Protein AF-A0A520IZS9-F1 (afdb_monomer_lite)

pLDDT: mean 87.66, std 14.43, range [43.22, 98.88]

Sequence (217 aa):
RTVSGSGFTDNTGLGFDVSTQGDEITVNTVTRDRSAILTIKVPQNIKISFNNSSSSNQSEIILKNLKNEIEVSTSYNKIKLENNTGPMNVKTLYGSIDAIFSGEIKGPVSIVSVYGYVDVSLPATAKANVEISTSYGKLYAAESLKIAVEKNTEEKTSASSGTTY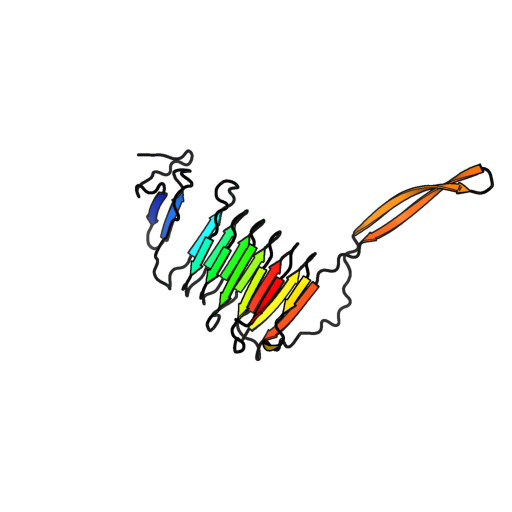LSYGTTNGGQGAFSLGNVTGVRNSDSIKGKINGGGADMILKSNYKNVYLREK

Secondary structure (DSSP, 8-state):
--B-TTS-B-SSSSSEEEEEETTEEEEEE--------------TT--EEEEE--TT----EEEES--S-EEEEESS--EEEES--S-EEEEESS--EEEE--S---S-EEEEESSS-EEEEE-TT--EEEEEEESSS-EEE-GGG--EE----S-----EEEEEEEEEEE-TTS-EEEEEEEEEEE---EEEEEEETT--EEEEEEESSS-EEEEE-

Structure (mmCIF, N/CA/C/O backbone):
data_AF-A0A520IZS9-F1
#
_entry.id   AF-A0A520IZS9-F1
#
loop_
_atom_site.group_PDB
_atom_site.id
_atom_site.type_symbol
_atom_site.label_atom_id
_atom_site.label_alt_id
_atom_site.label_comp_id
_atom_site.label_asym_id
_atom_site.label_entity_id
_atom_site.label_seq_id
_atom_site.pdbx_PDB_ins_code
_atom_site.Cartn_x
_atom_site.Cartn_y
_atom_site.Cartn_z
_atom_site.occupancy
_atom_site.B_iso_or_equiv
_atom_site.auth_seq_id
_atom_site.auth_comp_id
_atom_site.auth_asym_id
_atom_site.auth_atom_id
_atom_site.pdbx_PDB_model_num
ATOM 1 N N . ARG A 1 1 ? 18.386 4.857 -31.326 1.00 65.56 1 ARG A N 1
ATOM 2 C CA . ARG A 1 1 ? 18.601 4.257 -29.988 1.00 65.56 1 ARG A CA 1
ATOM 3 C C . ARG A 1 1 ? 18.817 5.404 -29.016 1.00 65.56 1 ARG A C 1
ATOM 5 O O . ARG A 1 1 ? 19.746 6.171 -29.234 1.00 65.56 1 ARG A O 1
ATOM 12 N N . THR A 1 2 ? 17.935 5.574 -28.036 1.00 65.19 2 THR A N 1
ATOM 13 C CA . THR A 1 2 ? 18.021 6.684 -27.074 1.00 65.19 2 THR A CA 1
ATOM 14 C C . THR A 1 2 ? 18.784 6.228 -25.838 1.00 65.19 2 THR A C 1
ATOM 16 O O . THR A 1 2 ? 18.572 5.109 -25.380 1.00 65.19 2 THR A O 1
ATOM 19 N N . VAL A 1 3 ? 19.671 7.074 -25.319 1.00 70.94 3 VAL A N 1
ATOM 20 C CA . VAL A 1 3 ? 20.491 6.812 -24.126 1.00 70.94 3 VAL A CA 1
ATOM 21 C C . VAL A 1 3 ? 20.185 7.897 -23.096 1.00 70.94 3 VAL A C 1
ATOM 23 O O . VAL A 1 3 ? 20.025 9.063 -23.464 1.00 70.94 3 VAL A O 1
ATOM 26 N N . SER A 1 4 ? 20.066 7.531 -21.820 1.00 78.75 4 SER A N 1
ATOM 27 C CA . SER A 1 4 ? 19.846 8.490 -20.732 1.00 78.75 4 SER A CA 1
ATOM 28 C C . SER A 1 4 ? 21.172 9.034 -20.185 1.00 78.75 4 SER A C 1
ATOM 30 O O . SER A 1 4 ? 22.225 8.415 -20.324 1.00 78.75 4 SER A O 1
ATOM 32 N N . GLY A 1 5 ? 21.127 10.164 -19.467 1.00 75.94 5 GLY A N 1
ATOM 33 C CA . GLY A 1 5 ? 22.300 10.699 -18.753 1.00 75.94 5 GLY A CA 1
ATOM 34 C C . GLY A 1 5 ? 22.847 9.778 -17.649 1.00 75.94 5 GLY A C 1
ATOM 35 O O . GLY A 1 5 ? 23.930 10.028 -17.137 1.00 75.94 5 GLY A O 1
ATOM 36 N N . SER A 1 6 ? 22.115 8.714 -17.297 1.00 80.25 6 SER A N 1
ATOM 37 C CA . SER A 1 6 ? 22.541 7.666 -16.362 1.00 80.25 6 SER A CA 1
ATOM 38 C C . SER A 1 6 ? 23.150 6.439 -17.055 1.00 80.25 6 SER A C 1
ATOM 40 O O . SER A 1 6 ? 23.451 5.460 -16.384 1.00 80.25 6 SER A O 1
ATOM 42 N N . GLY A 1 7 ? 23.312 6.462 -18.384 1.00 88.31 7 GLY A N 1
ATOM 43 C CA . GLY A 1 7 ? 23.927 5.376 -19.157 1.00 88.31 7 GLY A CA 1
ATOM 44 C C . GLY A 1 7 ? 22.990 4.221 -19.526 1.00 88.31 7 GLY A C 1
ATOM 45 O O . GLY A 1 7 ? 23.415 3.303 -20.226 1.00 88.31 7 GLY A O 1
ATOM 46 N N . PHE A 1 8 ? 21.716 4.264 -19.123 1.00 91.81 8 PHE A N 1
ATOM 47 C CA . PHE A 1 8 ? 20.732 3.265 -19.543 1.00 91.81 8 PHE A CA 1
ATOM 48 C C . PHE A 1 8 ? 20.380 3.443 -21.008 1.00 91.81 8 PHE A C 1
ATOM 50 O O . PHE A 1 8 ? 20.343 4.568 -21.523 1.00 91.81 8 PHE A O 1
ATOM 57 N N . THR A 1 9 ? 20.087 2.330 -21.677 1.00 91.62 9 THR A N 1
ATOM 58 C CA . THR A 1 9 ? 19.698 2.381 -23.077 1.00 91.62 9 THR A CA 1
ATOM 59 C C . THR A 1 9 ? 18.365 1.713 -23.324 1.00 91.62 9 THR A C 1
ATOM 61 O O . THR A 1 9 ? 18.124 0.602 -22.878 1.00 91.62 9 THR A O 1
ATOM 64 N N . ASP A 1 10 ? 17.525 2.365 -24.122 1.00 91.56 10 ASP A N 1
ATOM 65 C CA . ASP A 1 10 ? 16.243 1.794 -24.496 1.00 91.56 10 ASP A CA 1
ATOM 66 C C . ASP A 1 10 ? 16.456 0.537 -25.352 1.00 91.56 10 ASP A C 1
ATOM 68 O O . ASP A 1 10 ? 16.916 0.619 -26.498 1.00 91.56 10 ASP A O 1
ATOM 72 N N . ASN A 1 11 ? 16.154 -0.619 -24.761 1.00 91.88 11 ASN A N 1
ATOM 73 C CA . ASN A 1 11 ? 16.194 -1.936 -25.393 1.00 91.88 11 ASN A CA 1
ATOM 74 C C . ASN A 1 11 ? 14.793 -2.546 -25.564 1.00 91.88 11 ASN A C 1
ATOM 76 O O . ASN A 1 11 ? 14.669 -3.685 -26.008 1.00 91.88 11 ASN A O 1
ATOM 80 N N . THR A 1 12 ? 13.749 -1.775 -25.253 1.00 88.88 12 THR A N 1
ATOM 81 C CA . THR A 1 12 ? 12.343 -2.176 -25.393 1.00 88.88 12 THR A CA 1
ATOM 82 C C . THR A 1 12 ? 11.645 -1.464 -26.549 1.00 88.88 12 THR A C 1
ATOM 84 O O . THR A 1 12 ? 10.613 -1.932 -27.023 1.00 88.88 12 THR A O 1
ATOM 87 N N . GLY A 1 13 ? 12.181 -0.323 -26.992 1.00 87.56 13 GLY A N 1
ATOM 88 C CA . GLY A 1 13 ? 11.501 0.595 -27.908 1.00 87.56 13 GLY A CA 1
ATOM 89 C C . GLY A 1 13 ? 10.358 1.370 -27.245 1.00 87.56 13 GLY A C 1
ATOM 90 O O . GLY A 1 13 ? 9.635 2.090 -27.929 1.00 87.56 13 GLY A O 1
ATOM 91 N N . LEU A 1 14 ? 10.185 1.219 -25.927 1.00 85.56 14 LEU A N 1
ATOM 92 C CA . LEU A 1 14 ? 9.147 1.862 -25.117 1.00 85.56 14 LEU A CA 1
ATOM 93 C C . LEU A 1 14 ? 9.727 2.949 -24.203 1.00 85.56 14 LEU A C 1
ATOM 95 O O . LEU A 1 14 ? 9.024 3.481 -23.347 1.00 85.56 14 LEU A O 1
ATOM 99 N N . GLY A 1 15 ? 11.015 3.268 -24.349 1.00 87.06 15 GLY A N 1
ATOM 100 C CA . GLY A 1 15 ? 11.712 4.211 -23.488 1.00 87.06 15 GLY A CA 1
ATOM 101 C C . GLY A 1 15 ? 12.240 3.609 -22.190 1.00 87.06 15 GLY A C 1
ATOM 102 O O . GLY A 1 15 ? 12.542 4.373 -21.270 1.00 87.06 15 GLY A O 1
ATOM 103 N N . PHE A 1 16 ? 12.380 2.282 -22.119 1.00 89.19 16 PHE A N 1
ATOM 104 C CA . PHE A 1 16 ? 12.874 1.563 -20.945 1.00 89.19 16 PHE A CA 1
ATOM 105 C C . PHE A 1 16 ? 14.079 0.688 -21.276 1.00 89.19 16 PHE A C 1
ATOM 107 O O . PHE A 1 16 ? 14.158 0.080 -22.343 1.00 89.19 16 PHE A O 1
ATOM 114 N N . ASP A 1 17 ? 14.987 0.619 -20.314 1.00 93.00 17 ASP A N 1
ATOM 115 C CA . ASP A 1 17 ? 16.062 -0.357 -20.236 1.00 93.00 17 ASP A CA 1
ATOM 116 C C . ASP A 1 17 ? 15.587 -1.484 -19.321 1.00 93.00 17 ASP A C 1
ATOM 118 O O . ASP A 1 17 ? 15.199 -1.238 -18.177 1.00 93.00 17 ASP A O 1
ATOM 122 N N . VAL A 1 18 ? 15.556 -2.702 -19.850 1.00 94.50 18 VAL A N 1
ATOM 123 C CA . VAL A 1 18 ? 15.212 -3.910 -19.101 1.00 94.50 18 VAL A CA 1
ATOM 124 C C . VAL A 1 18 ? 16.430 -4.816 -19.069 1.00 94.50 18 VAL A C 1
ATOM 126 O O . VAL A 1 18 ? 16.930 -5.227 -20.116 1.00 94.50 18 VAL A O 1
ATOM 129 N N . SER A 1 19 ? 16.901 -5.150 -17.874 1.00 95.25 19 SER A N 1
ATOM 130 C CA . SER A 1 19 ? 18.027 -6.060 -17.671 1.00 95.25 19 SER A CA 1
ATOM 131 C C . SER A 1 19 ? 17.637 -7.199 -16.739 1.00 95.25 19 SER A C 1
ATOM 133 O O . SER A 1 19 ? 16.784 -7.049 -15.865 1.00 95.25 19 SER A O 1
ATOM 135 N N . THR A 1 20 ? 18.248 -8.360 -16.954 1.00 95.62 20 THR A N 1
ATOM 136 C CA . THR A 1 20 ? 18.045 -9.550 -16.127 1.00 95.62 20 THR A CA 1
ATOM 137 C C . THR A 1 20 ? 19.391 -10.014 -15.600 1.00 95.62 20 THR A C 1
ATOM 139 O O . THR A 1 20 ? 20.321 -10.222 -16.381 1.00 95.62 20 THR A O 1
ATOM 142 N N . GLN A 1 21 ? 19.489 -10.182 -14.284 1.00 94.50 21 GLN A N 1
ATOM 143 C CA . GLN A 1 21 ? 20.668 -10.710 -13.608 1.00 94.50 21 GLN A CA 1
ATOM 144 C C . GLN A 1 21 ? 20.232 -11.830 -12.662 1.00 94.50 21 GLN A C 1
ATOM 146 O O . GLN A 1 21 ? 19.706 -11.583 -11.580 1.00 94.50 21 GLN A O 1
ATOM 151 N N . GLY A 1 22 ? 20.433 -13.080 -13.086 1.00 93.69 22 GLY A N 1
ATOM 152 C CA . GLY A 1 22 ? 19.880 -14.232 -12.370 1.00 93.69 22 GLY A CA 1
ATOM 153 C C . GLY A 1 22 ? 18.352 -14.158 -12.325 1.00 93.69 22 GLY A C 1
ATOM 154 O O . GLY A 1 22 ? 17.715 -14.075 -13.373 1.00 93.69 22 GLY A O 1
ATOM 155 N N . ASP A 1 23 ? 17.793 -14.145 -11.115 1.00 91.38 23 ASP A N 1
ATOM 156 C CA . ASP A 1 23 ? 16.345 -14.078 -10.870 1.00 91.38 23 ASP A CA 1
ATOM 157 C C . ASP A 1 23 ? 15.808 -12.638 -10.746 1.00 91.38 23 ASP A C 1
ATOM 159 O O . ASP A 1 23 ? 14.604 -12.433 -10.577 1.00 91.38 23 ASP A O 1
ATOM 163 N N . GLU A 1 24 ? 16.681 -11.629 -10.815 1.00 95.06 24 GLU A N 1
ATOM 164 C CA . GLU A 1 24 ? 16.304 -10.221 -10.708 1.00 95.06 24 GLU A CA 1
ATOM 165 C C . GLU A 1 24 ? 16.072 -9.604 -12.092 1.00 95.06 24 GLU A C 1
ATOM 167 O O . GLU A 1 24 ? 16.891 -9.743 -13.006 1.00 95.06 24 GLU A O 1
ATOM 172 N N . ILE A 1 25 ? 14.946 -8.901 -12.238 1.00 96.12 25 ILE A N 1
ATOM 173 C CA . ILE A 1 25 ? 14.598 -8.127 -13.432 1.00 96.12 25 ILE A CA 1
ATOM 174 C C . ILE A 1 25 ? 14.539 -6.657 -13.036 1.00 96.12 25 ILE A C 1
ATOM 176 O O . ILE A 1 25 ? 13.676 -6.255 -12.254 1.00 96.12 25 ILE A O 1
ATOM 180 N N . THR A 1 26 ? 15.409 -5.852 -13.634 1.00 95.75 26 THR A N 1
ATOM 181 C CA . THR A 1 26 ? 15.487 -4.413 -13.382 1.00 95.75 26 THR A CA 1
ATOM 182 C C . THR A 1 26 ? 14.931 -3.652 -14.574 1.00 95.75 26 THR A C 1
ATOM 184 O O . THR A 1 26 ? 15.292 -3.921 -15.719 1.00 95.75 26 THR A O 1
ATOM 187 N N . VAL A 1 27 ? 14.053 -2.684 -14.302 1.00 93.50 27 VAL A N 1
ATOM 188 C CA . VAL A 1 27 ? 13.426 -1.831 -15.317 1.00 93.50 27 VAL A CA 1
ATOM 189 C C . VAL A 1 27 ? 13.742 -0.372 -15.010 1.00 93.50 27 VAL A C 1
ATOM 191 O O . VAL A 1 27 ? 13.293 0.164 -13.998 1.00 93.50 27 VAL A O 1
ATOM 194 N N . ASN A 1 28 ? 14.485 0.286 -15.898 1.00 91.19 28 ASN A N 1
ATOM 195 C CA . ASN A 1 28 ? 14.883 1.683 -15.755 1.00 91.19 28 ASN A CA 1
ATOM 196 C C . ASN A 1 28 ? 14.256 2.555 -16.842 1.00 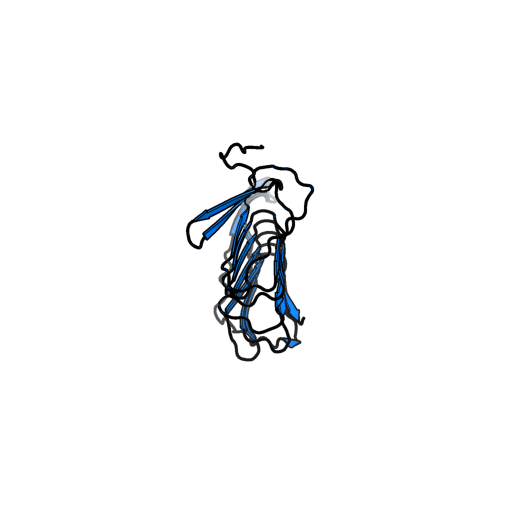91.19 28 ASN A C 1
ATOM 198 O O . ASN A 1 28 ? 14.222 2.195 -18.017 1.00 91.19 28 ASN A O 1
ATOM 202 N N . THR A 1 29 ? 13.807 3.752 -16.470 1.00 86.94 29 THR A N 1
ATOM 203 C CA . THR A 1 29 ? 13.354 4.758 -17.441 1.00 86.94 29 THR A CA 1
ATOM 204 C C . THR A 1 29 ? 14.550 5.342 -18.191 1.00 86.94 29 THR A C 1
ATOM 206 O O . THR A 1 29 ? 15.467 5.876 -17.564 1.00 86.94 29 THR A O 1
ATOM 209 N N . VAL A 1 30 ? 14.516 5.309 -19.521 1.00 87.31 30 VAL A N 1
ATOM 210 C CA . VAL A 1 30 ? 15.557 5.877 -20.394 1.00 87.31 30 VAL A CA 1
ATOM 211 C C . VAL A 1 30 ? 15.104 7.205 -20.981 1.00 87.31 30 VAL A C 1
ATOM 213 O O . VAL A 1 30 ? 15.849 8.186 -20.963 1.00 87.31 30 VAL A O 1
ATOM 216 N N . THR A 1 31 ? 13.875 7.249 -21.496 1.00 76.06 31 THR A N 1
ATOM 217 C CA . THR A 1 31 ? 13.299 8.464 -22.077 1.00 76.06 31 THR A CA 1
ATOM 218 C C . THR A 1 31 ? 12.265 9.068 -21.140 1.00 76.06 31 THR A C 1
ATOM 220 O O . THR A 1 31 ? 11.697 8.399 -20.279 1.00 76.06 31 THR A O 1
ATOM 223 N N . ARG A 1 32 ? 12.043 10.374 -21.289 1.00 67.56 32 ARG A N 1
ATOM 224 C CA . ARG A 1 32 ? 11.033 11.110 -20.525 1.00 67.56 32 ARG A CA 1
ATOM 225 C C . ARG A 1 32 ? 9.716 11.212 -21.284 1.00 67.56 32 ARG A C 1
ATOM 227 O O . ARG A 1 32 ? 8.945 12.100 -20.944 1.00 67.56 32 ARG A O 1
ATOM 234 N N . ASP A 1 33 ? 9.491 10.421 -22.333 1.00 66.12 33 ASP A N 1
ATOM 235 C CA . ASP A 1 33 ? 8.265 10.562 -23.115 1.00 66.12 33 ASP A CA 1
ATOM 236 C C . ASP A 1 33 ? 7.063 10.150 -22.253 1.00 66.12 33 ASP A C 1
ATOM 238 O O . ASP A 1 33 ? 6.959 9.019 -21.780 1.00 66.12 33 ASP A O 1
ATOM 242 N N . ARG A 1 34 ? 6.215 11.132 -21.931 1.00 61.81 34 ARG A N 1
ATOM 243 C CA . ARG A 1 34 ? 5.259 11.082 -20.806 1.00 61.81 34 ARG A CA 1
ATOM 244 C C . ARG A 1 34 ? 3.878 10.576 -21.206 1.00 61.81 34 ARG A C 1
ATOM 246 O O . ARG A 1 34 ? 2.933 10.717 -20.434 1.00 61.81 34 ARG A O 1
ATOM 253 N N . SER A 1 35 ? 3.733 10.082 -22.428 1.00 61.84 35 SER A N 1
ATOM 254 C CA . SER A 1 35 ? 2.430 9.939 -23.079 1.00 61.84 35 SER A CA 1
ATOM 255 C C . SER A 1 35 ? 1.849 8.521 -23.037 1.00 61.84 35 SER A C 1
ATOM 257 O O . SER A 1 35 ? 0.684 8.343 -23.387 1.00 61.84 35 SER A O 1
ATOM 259 N N . ALA A 1 36 ? 2.598 7.519 -22.561 1.00 71.50 36 ALA A N 1
ATOM 260 C CA . ALA A 1 36 ? 2.153 6.126 -22.556 1.00 71.50 36 ALA A CA 1
ATOM 261 C C . ALA A 1 36 ? 1.897 5.575 -21.143 1.00 71.50 36 ALA A C 1
ATOM 263 O O . ALA A 1 36 ? 2.696 5.752 -20.223 1.00 71.50 36 ALA A O 1
ATOM 264 N N . ILE A 1 37 ? 0.790 4.841 -20.990 1.00 80.38 37 ILE A N 1
ATOM 265 C CA . ILE A 1 37 ? 0.545 3.984 -19.825 1.00 80.38 37 ILE A CA 1
ATOM 266 C C . ILE A 1 37 ? 1.392 2.720 -19.995 1.00 80.38 37 ILE A C 1
ATOM 268 O O . ILE A 1 37 ? 1.157 1.935 -20.914 1.00 80.38 37 ILE A O 1
ATOM 272 N N . LEU A 1 38 ? 2.350 2.492 -19.096 1.00 86.12 38 LEU A N 1
ATOM 273 C CA . LEU A 1 38 ? 3.115 1.248 -19.067 1.00 86.12 38 LEU A CA 1
ATOM 274 C C . LEU A 1 38 ? 2.360 0.180 -18.270 1.00 86.12 38 LEU A C 1
ATOM 276 O O . LEU A 1 38 ? 1.993 0.392 -17.118 1.00 86.12 38 LEU A O 1
ATOM 280 N N . THR A 1 39 ? 2.181 -0.999 -18.866 1.00 91.00 39 THR A N 1
ATOM 281 C CA . THR A 1 39 ? 1.679 -2.189 -18.167 1.00 91.00 39 THR A CA 1
ATOM 282 C C . THR A 1 39 ? 2.740 -3.280 -18.189 1.00 91.00 39 THR A C 1
ATOM 284 O O . THR A 1 39 ? 3.067 -3.797 -19.255 1.00 91.00 39 THR A O 1
ATOM 287 N N . ILE A 1 40 ? 3.232 -3.671 -17.013 1.00 92.06 40 ILE A N 1
ATOM 288 C CA . ILE A 1 40 ? 4.164 -4.793 -16.847 1.00 92.06 40 ILE A CA 1
ATOM 289 C C . ILE A 1 40 ? 3.381 -5.981 -16.285 1.00 92.06 40 ILE A C 1
ATOM 291 O O . ILE A 1 40 ? 2.771 -5.885 -15.220 1.00 92.06 40 ILE A O 1
ATOM 295 N N . LYS A 1 41 ? 3.369 -7.104 -17.010 1.00 95.25 41 LYS A N 1
ATOM 296 C CA . LYS A 1 41 ? 2.760 -8.356 -16.542 1.00 95.25 41 LYS A CA 1
ATOM 297 C C . LYS A 1 41 ? 3.837 -9.246 -15.943 1.00 95.25 41 LYS A C 1
ATOM 299 O O . LYS A 1 41 ? 4.860 -9.483 -16.575 1.00 95.25 41 LYS A O 1
ATOM 304 N N . VAL A 1 42 ? 3.568 -9.764 -14.752 1.00 95.38 42 VAL A N 1
ATOM 305 C CA . VAL A 1 42 ? 4.489 -10.612 -13.994 1.00 95.38 42 VAL A CA 1
ATOM 306 C C . VAL A 1 42 ? 3.749 -11.812 -13.397 1.00 95.38 42 VAL A C 1
ATOM 308 O O . VAL A 1 42 ? 2.524 -11.752 -13.234 1.00 95.38 42 VAL A O 1
ATOM 311 N N . PRO A 1 43 ? 4.450 -12.902 -13.043 1.00 96.38 43 PRO A N 1
ATOM 312 C CA . PRO A 1 43 ? 3.873 -13.963 -12.226 1.00 96.38 43 PRO A CA 1
ATOM 313 C C . PRO A 1 43 ? 3.361 -13.418 -10.886 1.00 96.38 43 PRO A C 1
ATOM 315 O O . PRO A 1 43 ? 4.021 -12.603 -10.250 1.00 96.38 43 PRO A O 1
ATOM 318 N N . GLN A 1 44 ? 2.216 -13.913 -10.405 1.00 96.00 44 GLN A N 1
ATOM 319 C CA . GLN A 1 44 ? 1.602 -13.419 -9.159 1.00 96.00 44 GLN A CA 1
ATOM 320 C C . GLN A 1 44 ? 2.503 -13.564 -7.924 1.00 96.00 44 GLN A C 1
ATOM 322 O O . GLN A 1 44 ? 2.322 -12.840 -6.949 1.00 96.00 44 GLN A O 1
ATOM 327 N N . ASN A 1 45 ? 3.433 -14.523 -7.944 1.00 96.56 45 ASN A N 1
ATOM 328 C CA . ASN A 1 45 ? 4.306 -14.837 -6.817 1.00 96.56 45 ASN A CA 1
ATOM 329 C C . ASN A 1 45 ? 5.687 -14.158 -6.899 1.00 96.56 45 ASN A C 1
ATOM 331 O O . ASN A 1 45 ? 6.602 -14.568 -6.189 1.00 96.56 45 ASN A O 1
ATOM 335 N N . ILE A 1 46 ? 5.865 -13.157 -7.766 1.00 96.69 46 ILE A N 1
ATOM 336 C CA . ILE A 1 46 ? 7.108 -12.380 -7.833 1.00 96.69 46 ILE A CA 1
ATOM 337 C C . ILE A 1 46 ? 7.147 -11.327 -6.719 1.00 96.69 46 ILE A C 1
ATOM 339 O O . ILE A 1 46 ? 6.108 -10.773 -6.356 1.00 96.69 46 ILE A O 1
ATOM 343 N N . LYS A 1 47 ? 8.342 -11.029 -6.203 1.00 98.06 47 LYS A N 1
ATOM 344 C CA . LYS A 1 47 ? 8.556 -9.856 -5.350 1.00 98.06 47 LYS A CA 1
ATOM 345 C C . LYS A 1 47 ? 8.618 -8.598 -6.210 1.00 98.06 47 LYS A C 1
ATOM 347 O O . LYS A 1 47 ? 9.199 -8.631 -7.292 1.00 98.06 47 LYS A O 1
ATOM 352 N N . ILE A 1 48 ? 8.045 -7.499 -5.733 1.00 98.19 48 ILE A N 1
ATOM 353 C CA . ILE A 1 48 ? 8.055 -6.214 -6.437 1.00 98.19 48 ILE A CA 1
ATOM 354 C C . ILE A 1 48 ? 8.711 -5.154 -5.564 1.00 98.19 48 ILE A C 1
ATOM 356 O O . ILE A 1 48 ? 8.303 -4.961 -4.424 1.00 98.19 48 ILE A O 1
ATOM 360 N N . SER A 1 49 ? 9.670 -4.424 -6.134 1.00 98.19 49 SER A N 1
ATOM 361 C CA . SER A 1 49 ? 10.192 -3.179 -5.571 1.00 98.19 49 SER A CA 1
ATOM 362 C C . SER A 1 49 ? 9.978 -2.045 -6.571 1.00 98.19 49 SER A C 1
ATOM 364 O O . SER A 1 49 ? 10.302 -2.182 -7.751 1.00 98.19 49 SER A O 1
ATOM 366 N N . PHE A 1 50 ? 9.402 -0.931 -6.120 1.00 97.12 50 PHE A N 1
ATOM 367 C CA . PHE A 1 50 ? 9.202 0.262 -6.939 1.00 97.12 50 PHE A CA 1
ATOM 368 C C . PHE A 1 50 ? 9.648 1.517 -6.189 1.00 97.12 50 PHE A C 1
ATOM 370 O O . PHE A 1 50 ? 9.134 1.838 -5.114 1.00 97.12 50 PHE A O 1
ATOM 377 N N . ASN A 1 51 ? 10.558 2.282 -6.793 1.00 96.00 51 ASN A N 1
ATOM 378 C CA . ASN A 1 51 ? 11.045 3.539 -6.237 1.00 96.00 51 ASN A CA 1
ATOM 379 C C . ASN A 1 51 ? 10.839 4.701 -7.214 1.00 96.00 51 ASN A C 1
ATOM 381 O O . ASN A 1 51 ? 11.188 4.608 -8.391 1.00 96.00 51 ASN A O 1
ATOM 385 N N . ASN A 1 52 ? 10.311 5.821 -6.717 1.00 93.44 52 ASN A N 1
ATOM 386 C CA . ASN A 1 52 ? 10.294 7.061 -7.481 1.00 93.44 52 ASN A CA 1
ATOM 387 C C . ASN A 1 52 ? 10.406 8.308 -6.599 1.00 93.44 52 ASN A C 1
ATOM 389 O O . ASN A 1 52 ? 9.461 8.690 -5.918 1.00 93.44 52 ASN A O 1
ATOM 393 N N . SER A 1 53 ? 11.528 9.014 -6.680 1.00 91.19 53 SER A N 1
ATOM 394 C CA . SER A 1 53 ? 11.701 10.320 -6.029 1.00 91.19 53 SER A CA 1
ATOM 395 C C . SER A 1 53 ? 11.457 11.514 -6.961 1.00 91.19 53 SER A C 1
ATOM 397 O O . SER A 1 53 ? 11.501 12.662 -6.518 1.00 91.19 53 SER A O 1
ATOM 399 N N . SER A 1 54 ? 11.203 11.267 -8.250 1.00 85.81 54 SER A N 1
ATOM 400 C CA . SER A 1 54 ? 11.157 12.313 -9.270 1.00 85.81 54 SER A CA 1
ATOM 401 C C . SER A 1 54 ? 9.835 13.074 -9.268 1.00 85.81 54 SER A C 1
ATOM 403 O O . SER A 1 54 ? 8.759 12.498 -9.409 1.00 85.81 54 SER A O 1
ATOM 405 N N . SER A 1 55 ? 9.916 14.402 -9.271 1.00 83.44 55 SER A N 1
ATOM 406 C CA . SER A 1 55 ? 8.763 15.265 -9.530 1.00 83.44 55 SER A CA 1
ATOM 407 C C . SER A 1 55 ? 8.303 15.244 -10.993 1.00 83.44 55 SER A C 1
ATOM 409 O O . SER A 1 55 ? 7.274 15.826 -11.310 1.00 83.44 55 SER A O 1
ATOM 411 N N . SER A 1 56 ? 9.009 14.587 -11.917 1.00 81.62 56 SER A N 1
ATOM 412 C CA . SER A 1 56 ? 8.552 14.478 -13.310 1.00 81.62 56 SER A CA 1
ATOM 413 C C . SER A 1 56 ? 7.649 13.278 -13.584 1.00 81.62 56 SER A C 1
ATOM 415 O O . SER A 1 56 ? 6.983 13.268 -14.615 1.00 81.62 56 SER A O 1
ATOM 417 N N . ASN A 1 57 ? 7.643 12.275 -12.702 1.00 81.38 57 ASN A N 1
ATOM 418 C CA . ASN A 1 57 ? 7.006 10.977 -12.939 1.00 81.38 57 ASN A CA 1
ATOM 419 C C . ASN A 1 57 ? 5.906 10.731 -11.897 1.00 81.38 57 ASN A C 1
ATOM 421 O O . ASN A 1 57 ? 5.945 9.743 -11.176 1.00 81.38 57 ASN A O 1
ATOM 425 N N . GLN A 1 58 ? 4.946 11.653 -11.797 1.00 87.06 58 GLN A N 1
ATOM 426 C CA . GLN A 1 58 ? 3.947 11.692 -10.715 1.00 87.06 58 GLN A CA 1
ATOM 427 C C . GLN A 1 58 ? 2.686 10.847 -10.979 1.00 87.06 58 GLN A C 1
ATOM 429 O O . GLN A 1 58 ? 1.733 10.902 -10.202 1.00 87.06 58 GLN A O 1
ATOM 434 N N . SER A 1 59 ? 2.645 10.113 -12.093 1.00 88.38 59 SER A N 1
ATOM 435 C CA . SER A 1 59 ? 1.475 9.333 -12.505 1.00 88.38 59 SER A CA 1
ATOM 436 C C . SER A 1 59 ? 1.083 8.273 -11.471 1.00 88.38 59 SER A C 1
ATOM 438 O O . SER A 1 59 ? 1.891 7.857 -10.641 1.00 88.38 59 SER A O 1
ATOM 440 N N . GLU A 1 60 ? -0.170 7.831 -11.523 1.00 94.81 60 GLU A N 1
ATOM 441 C CA . GLU A 1 60 ? -0.675 6.782 -10.639 1.00 94.81 60 GLU A CA 1
ATOM 442 C C . GLU A 1 60 ? 0.027 5.437 -10.886 1.00 94.81 60 GLU A C 1
ATOM 444 O O . GLU A 1 60 ? 0.295 5.058 -12.027 1.00 94.81 60 GLU A O 1
ATOM 449 N N . ILE A 1 61 ? 0.309 4.717 -9.800 1.00 96.44 61 ILE A N 1
ATOM 450 C CA . ILE A 1 61 ? 0.859 3.360 -9.812 1.00 96.44 61 ILE A CA 1
ATOM 451 C C . ILE A 1 61 ? -0.253 2.402 -9.412 1.00 96.44 61 ILE A C 1
ATOM 453 O O . ILE A 1 61 ? -0.842 2.559 -8.344 1.00 96.44 61 ILE A O 1
ATOM 457 N N . ILE A 1 62 ? -0.504 1.382 -10.232 1.00 98.19 62 ILE A N 1
ATOM 458 C CA . ILE A 1 62 ? -1.502 0.349 -9.946 1.00 98.19 62 ILE A CA 1
ATOM 459 C C . ILE A 1 62 ? -0.793 -0.997 -9.805 1.00 98.19 62 ILE A C 1
ATOM 461 O O . ILE A 1 62 ? -0.207 -1.504 -10.761 1.00 98.19 62 ILE A O 1
ATOM 465 N N . LEU A 1 63 ? -0.875 -1.589 -8.617 1.00 98.31 63 LEU A N 1
ATOM 466 C CA . LEU A 1 63 ? -0.346 -2.917 -8.305 1.00 98.31 63 LEU A CA 1
ATOM 467 C C . LEU A 1 63 ? -1.525 -3.832 -8.012 1.00 98.31 63 LEU A C 1
ATOM 469 O O . LEU A 1 63 ? -2.291 -3.560 -7.085 1.00 98.31 63 LEU A O 1
ATOM 473 N N . LYS A 1 64 ? -1.685 -4.904 -8.795 1.00 97.62 64 LYS A N 1
ATOM 474 C CA . LYS A 1 64 ? -2.865 -5.762 -8.684 1.00 97.62 64 LYS A CA 1
ATOM 475 C C . LYS A 1 64 ? -2.589 -7.252 -8.792 1.00 97.62 64 LYS A C 1
ATOM 477 O O . LYS A 1 64 ? -1.806 -7.683 -9.636 1.00 97.62 64 LYS A O 1
ATOM 482 N N . ASN A 1 65 ? -3.342 -8.032 -8.016 1.00 97.19 65 ASN A N 1
ATOM 483 C CA . ASN A 1 65 ? -3.327 -9.499 -8.000 1.00 97.19 65 ASN A CA 1
ATOM 484 C C . ASN A 1 65 ? -1.956 -10.119 -7.669 1.00 97.19 65 ASN A C 1
ATOM 486 O O . ASN A 1 65 ? -1.618 -11.191 -8.182 1.00 97.19 65 ASN A O 1
ATOM 490 N N . LEU A 1 66 ? -1.171 -9.452 -6.824 1.00 97.31 66 LEU A N 1
ATOM 491 C CA . LEU A 1 66 ? 0.136 -9.916 -6.367 1.00 97.31 66 LEU A CA 1
ATOM 492 C C . LEU A 1 66 ? 0.013 -10.643 -5.022 1.00 97.31 66 LEU A C 1
ATOM 494 O O . LEU A 1 66 ? -0.696 -10.209 -4.113 1.00 97.31 66 LEU A O 1
ATOM 498 N N . LYS A 1 67 ? 0.704 -11.775 -4.902 1.00 96.62 67 LYS A N 1
ATOM 499 C CA . LYS A 1 67 ? 0.611 -12.684 -3.748 1.00 96.62 67 LYS A CA 1
ATOM 500 C C . LYS A 1 67 ? 1.862 -12.703 -2.879 1.00 96.62 67 LYS A C 1
ATOM 502 O O . LYS A 1 67 ? 1.804 -13.243 -1.778 1.00 96.62 67 LYS A O 1
ATOM 507 N N . ASN A 1 68 ? 2.960 -12.140 -3.371 1.00 97.12 68 ASN A N 1
ATOM 508 C CA . ASN A 1 68 ? 4.234 -12.067 -2.668 1.00 97.12 68 ASN A CA 1
ATOM 509 C C . ASN A 1 68 ? 4.533 -10.618 -2.241 1.00 97.12 68 ASN A C 1
ATOM 511 O O . ASN A 1 68 ? 3.675 -9.743 -2.352 1.00 97.12 68 ASN A O 1
ATOM 515 N N . GLU A 1 69 ? 5.729 -10.399 -1.709 1.00 98.38 69 GLU A N 1
ATOM 516 C CA . GLU A 1 69 ? 6.200 -9.148 -1.125 1.00 98.38 69 GLU A CA 1
ATOM 517 C C . GLU A 1 69 ? 6.163 -7.964 -2.104 1.00 98.38 69 GLU A C 1
ATOM 519 O O . GLU A 1 69 ? 6.635 -8.062 -3.241 1.00 98.38 69 GLU A O 1
ATOM 524 N N . ILE A 1 70 ? 5.623 -6.834 -1.639 1.00 98.69 70 ILE A N 1
ATOM 525 C CA . ILE A 1 70 ? 5.591 -5.566 -2.374 1.00 98.69 70 ILE A CA 1
ATOM 526 C C . ILE A 1 70 ? 6.232 -4.475 -1.520 1.00 98.69 70 ILE A C 1
ATOM 528 O O . ILE A 1 70 ? 5.757 -4.164 -0.426 1.00 98.69 70 ILE A O 1
ATOM 532 N N . GLU A 1 71 ? 7.245 -3.821 -2.072 1.00 98.81 71 GLU A N 1
ATOM 533 C CA . GLU A 1 71 ? 7.845 -2.617 -1.520 1.00 98.81 71 GLU A CA 1
ATOM 534 C C . GLU A 1 71 ? 7.675 -1.447 -2.494 1.00 98.81 71 GLU A C 1
ATOM 536 O O . GLU A 1 71 ? 8.058 -1.515 -3.662 1.00 98.81 71 GLU A O 1
ATOM 541 N N . VAL A 1 72 ? 7.086 -0.349 -2.022 1.00 98.69 72 VAL A N 1
ATOM 542 C CA . VAL A 1 72 ? 6.882 0.864 -2.820 1.00 98.69 72 VAL A CA 1
ATOM 543 C C . VAL A 1 72 ? 7.304 2.079 -2.015 1.00 98.69 72 VAL A C 1
ATOM 545 O O . VAL A 1 72 ? 6.831 2.296 -0.902 1.00 98.69 72 VAL A O 1
ATOM 548 N N . SER A 1 73 ? 8.152 2.918 -2.601 1.00 98.44 73 SER A N 1
ATOM 549 C CA . SER A 1 73 ? 8.602 4.169 -1.995 1.00 98.44 73 SER A CA 1
ATOM 550 C C . SER A 1 73 ? 8.588 5.291 -3.020 1.00 98.44 73 SER A C 1
ATOM 552 O O . SER A 1 73 ? 9.417 5.309 -3.930 1.00 98.44 73 SER A O 1
ATOM 554 N N . THR A 1 74 ? 7.676 6.253 -2.867 1.00 97.88 74 THR A N 1
ATOM 555 C CA . THR A 1 74 ? 7.531 7.346 -3.839 1.00 97.88 74 THR A CA 1
ATOM 556 C C . THR A 1 74 ? 7.433 8.737 -3.219 1.00 97.88 74 THR A C 1
ATOM 558 O O . THR A 1 74 ? 7.127 8.891 -2.038 1.00 97.88 74 THR A O 1
ATOM 561 N N . SER A 1 75 ? 7.691 9.774 -4.016 1.00 96.50 75 SER A N 1
ATOM 562 C CA . SER A 1 75 ? 7.513 11.162 -3.585 1.00 96.50 75 SER A CA 1
ATOM 563 C C . SER A 1 75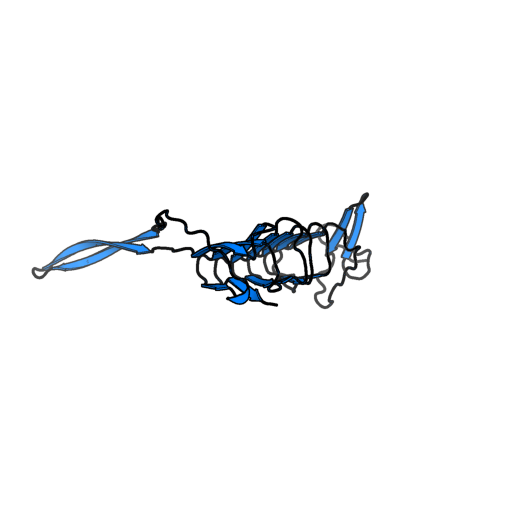 ? 6.161 11.736 -3.998 1.00 96.50 75 SER A C 1
ATOM 565 O O . SER A 1 75 ? 5.555 12.449 -3.213 1.00 96.50 75 SER A O 1
ATOM 567 N N . TYR A 1 76 ? 5.661 11.455 -5.201 1.00 95.19 76 TYR A N 1
ATOM 568 C CA . TYR A 1 76 ? 4.506 12.187 -5.751 1.00 95.19 76 TYR A CA 1
ATOM 569 C C . TYR A 1 76 ? 3.381 11.291 -6.267 1.00 95.19 76 TYR A C 1
ATOM 571 O O . TYR A 1 76 ? 2.282 11.775 -6.530 1.00 95.19 76 TYR A O 1
ATOM 579 N N . ASN A 1 77 ? 3.635 9.994 -6.415 1.00 97.06 77 ASN A N 1
ATOM 580 C CA . ASN A 1 77 ? 2.701 9.082 -7.055 1.00 97.06 77 ASN A CA 1
ATOM 581 C C . ASN A 1 77 ? 1.511 8.781 -6.148 1.00 97.06 77 ASN A C 1
ATOM 583 O O . ASN A 1 77 ? 1.692 8.414 -4.984 1.00 97.06 77 ASN A O 1
ATOM 587 N N . LYS A 1 78 ? 0.305 8.854 -6.720 1.00 98.06 78 LYS A N 1
ATOM 588 C CA . LYS A 1 78 ? -0.851 8.132 -6.177 1.00 98.06 78 LYS A CA 1
ATOM 589 C C . LYS A 1 78 ? -0.628 6.634 -6.357 1.00 98.06 78 LYS A C 1
ATOM 591 O O . LYS A 1 78 ? -0.052 6.220 -7.365 1.00 98.06 78 LYS A O 1
ATOM 596 N N . ILE A 1 79 ? -1.062 5.836 -5.391 1.00 98.75 79 ILE A N 1
ATOM 597 C CA . ILE A 1 79 ? -0.851 4.388 -5.400 1.00 98.75 79 ILE A CA 1
ATOM 598 C C . ILE A 1 79 ? -2.194 3.696 -5.212 1.00 98.75 79 ILE A C 1
ATOM 600 O O . ILE A 1 79 ? -2.901 3.972 -4.248 1.00 98.75 79 ILE A O 1
ATOM 604 N N . LYS A 1 80 ? -2.505 2.760 -6.105 1.00 98.75 80 LYS A N 1
ATOM 605 C CA . LYS A 1 80 ? -3.669 1.889 -6.014 1.00 98.75 80 LYS A CA 1
ATOM 606 C C . LYS A 1 80 ? -3.230 0.438 -5.854 1.00 98.75 80 LYS A C 1
ATOM 608 O O . LYS A 1 80 ? -2.530 -0.109 -6.709 1.00 98.75 80 LYS A O 1
ATOM 613 N N . LEU A 1 81 ? -3.647 -0.187 -4.761 1.00 98.69 81 LEU A N 1
ATOM 614 C CA . LEU A 1 81 ? -3.403 -1.594 -4.457 1.00 98.69 81 LEU A CA 1
ATOM 615 C C . LEU A 1 81 ? -4.714 -2.366 -4.629 1.00 98.69 81 LEU A C 1
ATOM 617 O O . LEU A 1 81 ? -5.673 -2.137 -3.895 1.00 98.69 81 LEU A O 1
ATOM 621 N N . GLU A 1 82 ? -4.777 -3.288 -5.586 1.00 98.00 82 GLU A N 1
ATOM 622 C CA . GLU A 1 82 ? -6.005 -4.030 -5.891 1.00 98.00 82 GLU A CA 1
ATOM 623 C C . GLU A 1 82 ? -5.796 -5.535 -5.723 1.00 98.00 82 GLU A C 1
ATOM 625 O O . GLU A 1 82 ? -5.091 -6.174 -6.503 1.00 98.00 82 GLU A O 1
ATOM 630 N N . ASN A 1 83 ? -6.466 -6.136 -4.738 1.00 95.56 83 ASN A N 1
ATOM 631 C CA . ASN A 1 83 ? -6.458 -7.588 -4.543 1.00 95.56 83 ASN A CA 1
ATOM 632 C C . ASN A 1 83 ? -5.042 -8.181 -4.372 1.00 95.56 83 ASN A C 1
ATOM 634 O O . ASN A 1 83 ? -4.739 -9.265 -4.873 1.00 95.56 83 ASN A O 1
ATOM 638 N N . ASN A 1 84 ? -4.167 -7.451 -3.680 1.00 97.12 84 ASN A N 1
ATOM 639 C CA . ASN A 1 84 ? -2.863 -7.957 -3.268 1.00 97.12 84 ASN A CA 1
ATOM 640 C C . ASN A 1 84 ? -2.997 -8.640 -1.904 1.00 97.12 84 ASN A C 1
ATOM 642 O O . ASN A 1 84 ? -3.712 -8.140 -1.036 1.00 97.12 84 ASN A O 1
ATOM 646 N N . THR A 1 85 ? -2.328 -9.778 -1.719 1.00 95.94 85 THR A N 1
ATOM 647 C CA . THR A 1 85 ? -2.468 -10.588 -0.496 1.00 95.94 85 THR A CA 1
ATOM 648 C C . THR A 1 85 ? -1.168 -10.788 0.267 1.00 95.94 85 THR A C 1
ATOM 650 O O . THR A 1 85 ? -1.236 -11.273 1.385 1.00 95.94 85 THR A O 1
ATOM 653 N N . GLY A 1 86 ? -0.004 -10.505 -0.324 1.00 96.31 86 GLY A N 1
ATOM 654 C CA . GLY A 1 86 ? 1.294 -10.713 0.328 1.00 96.31 86 GLY A CA 1
ATOM 655 C C . GLY A 1 86 ? 1.677 -9.602 1.317 1.00 96.31 86 GLY A C 1
ATOM 656 O O . GLY A 1 86 ? 0.927 -8.632 1.465 1.00 96.31 86 GLY A O 1
ATOM 657 N N . PRO A 1 87 ? 2.856 -9.712 1.959 1.00 98.25 87 PRO A N 1
ATOM 658 C CA . PRO A 1 87 ? 3.414 -8.651 2.792 1.00 98.25 87 PRO A CA 1
ATOM 659 C C . PRO A 1 87 ? 3.635 -7.367 1.989 1.00 98.25 87 PRO A C 1
ATOM 661 O O . PRO A 1 87 ? 4.053 -7.421 0.830 1.00 98.25 87 PRO A O 1
ATOM 664 N N . MET A 1 88 ? 3.373 -6.210 2.598 1.00 98.50 88 MET A N 1
ATOM 665 C CA . MET A 1 88 ? 3.448 -4.924 1.900 1.00 98.50 88 MET A CA 1
ATOM 666 C C . MET A 1 88 ? 4.085 -3.829 2.744 1.00 98.50 88 MET A C 1
ATOM 668 O O . MET A 1 88 ? 3.702 -3.615 3.891 1.00 98.50 88 MET A O 1
ATOM 672 N N . ASN A 1 89 ? 4.989 -3.070 2.132 1.00 98.69 89 ASN A N 1
ATOM 673 C CA . ASN A 1 89 ? 5.522 -1.826 2.670 1.00 98.69 89 ASN A CA 1
ATOM 674 C C . ASN A 1 89 ? 5.394 -0.726 1.611 1.00 98.69 89 ASN A C 1
ATOM 676 O O . ASN A 1 89 ? 6.184 -0.653 0.672 1.00 98.69 89 ASN A O 1
ATOM 680 N N . VAL A 1 90 ? 4.365 0.108 1.734 1.00 98.88 90 VAL A N 1
ATOM 681 C CA . VAL A 1 90 ? 3.974 1.085 0.715 1.00 98.88 90 VAL A CA 1
ATOM 682 C C . VAL A 1 90 ? 3.974 2.475 1.326 1.00 98.88 90 VAL A C 1
ATOM 684 O O . VAL A 1 90 ? 3.198 2.766 2.236 1.00 98.88 90 VAL A O 1
ATOM 687 N N . LYS A 1 91 ? 4.824 3.359 0.797 1.00 98.69 91 LYS A N 1
ATOM 688 C CA . LYS A 1 91 ? 4.916 4.745 1.250 1.00 98.69 91 LYS A CA 1
ATOM 689 C C . LYS A 1 91 ? 4.957 5.764 0.119 1.00 98.69 91 LYS A C 1
ATOM 691 O O . LYS A 1 91 ? 5.587 5.551 -0.921 1.00 98.69 91 LYS A O 1
ATOM 696 N N . THR A 1 92 ? 4.325 6.908 0.361 1.00 98.50 92 THR A N 1
ATOM 697 C CA . THR A 1 92 ? 4.405 8.082 -0.515 1.00 98.50 92 THR A CA 1
ATOM 698 C C . THR A 1 92 ? 4.474 9.385 0.282 1.00 98.50 92 THR A C 1
ATOM 700 O O . THR A 1 92 ? 3.900 9.498 1.366 1.00 98.50 92 THR A O 1
ATOM 703 N N . LEU A 1 93 ? 5.189 10.385 -0.235 1.00 98.44 93 LEU A N 1
ATOM 704 C CA . LEU A 1 93 ? 5.294 11.695 0.413 1.00 98.44 93 LEU A CA 1
ATOM 705 C C . LEU A 1 93 ? 4.061 12.565 0.114 1.00 98.44 93 LEU A C 1
ATOM 707 O O . LEU A 1 93 ? 3.358 12.971 1.033 1.00 98.44 93 LEU A O 1
ATOM 711 N N . TYR A 1 94 ? 3.758 12.825 -1.156 1.00 97.69 94 TYR A N 1
ATOM 712 C CA . TYR A 1 94 ? 2.680 13.721 -1.595 1.00 97.69 94 TYR A CA 1
ATOM 713 C C . TYR A 1 94 ? 1.498 13.000 -2.257 1.00 97.69 94 TYR A C 1
ATOM 715 O O . TYR A 1 94 ? 0.469 13.623 -2.519 1.00 97.69 94 TYR A O 1
ATOM 723 N N . GLY A 1 95 ? 1.618 11.699 -2.520 1.00 98.06 95 GLY A N 1
ATOM 724 C CA . GLY A 1 95 ? 0.548 10.896 -3.101 1.00 98.06 95 GLY A CA 1
ATOM 725 C C . GLY A 1 95 ? -0.500 10.441 -2.090 1.00 98.06 95 GLY A C 1
ATOM 726 O O . GLY A 1 95 ? -0.255 10.397 -0.888 1.00 98.06 95 GLY A O 1
ATOM 727 N N . SER A 1 96 ? -1.680 10.068 -2.576 1.00 98.69 96 SER A N 1
ATOM 728 C CA . SER A 1 96 ? -2.671 9.329 -1.775 1.00 98.69 96 SER A CA 1
ATOM 729 C C . SER A 1 96 ? -2.568 7.837 -2.074 1.00 98.69 96 SER A C 1
ATOM 731 O O . SER A 1 96 ? -2.055 7.466 -3.134 1.00 98.69 96 SER A O 1
ATOM 733 N N . ILE A 1 97 ? -3.011 6.999 -1.140 1.00 98.88 97 ILE A N 1
ATOM 734 C CA . ILE A 1 97 ? -2.984 5.546 -1.307 1.00 98.88 97 ILE A CA 1
ATOM 735 C C . ILE A 1 97 ? -4.388 4.982 -1.118 1.00 98.88 97 ILE A C 1
ATOM 737 O O . ILE A 1 97 ? -4.979 5.169 -0.057 1.00 98.88 97 ILE A O 1
ATOM 741 N N . ASP A 1 98 ? -4.864 4.256 -2.124 1.00 98.88 98 ASP A N 1
ATOM 742 C CA . ASP A 1 98 ? -6.104 3.485 -2.104 1.00 98.88 98 ASP A CA 1
ATOM 743 C C . ASP A 1 98 ? -5.768 1.989 -2.124 1.00 98.88 98 ASP A C 1
ATOM 745 O O . ASP A 1 98 ? -5.052 1.518 -3.011 1.00 98.88 98 ASP A O 1
ATOM 749 N N . ALA A 1 99 ? -6.287 1.214 -1.174 1.00 98.50 99 ALA A N 1
ATOM 750 C CA . ALA A 1 99 ? -6.083 -0.230 -1.119 1.00 98.50 99 ALA A CA 1
ATOM 751 C C . ALA A 1 99 ? -7.404 -0.983 -0.960 1.00 98.50 99 ALA A C 1
ATOM 753 O O . ALA A 1 99 ? -8.176 -0.727 -0.041 1.00 98.50 99 ALA A O 1
ATOM 754 N N . ILE A 1 100 ? -7.651 -1.955 -1.836 1.00 98.31 100 ILE A N 1
ATOM 755 C CA . ILE A 1 100 ? -8.851 -2.794 -1.804 1.00 98.31 100 ILE A CA 1
ATOM 756 C C . ILE A 1 100 ? -8.425 -4.249 -1.643 1.00 98.31 100 ILE A C 1
ATOM 758 O O . ILE A 1 100 ? -7.879 -4.864 -2.566 1.00 98.31 100 ILE A O 1
ATOM 762 N N . PHE A 1 101 ? -8.732 -4.823 -0.484 1.00 96.50 101 PHE A N 1
ATOM 763 C CA . PHE A 1 101 ? -8.500 -6.233 -0.195 1.00 96.50 101 PHE A CA 1
ATOM 764 C C . PHE A 1 101 ? -9.775 -7.029 -0.460 1.00 96.50 101 PHE A C 1
ATOM 766 O O . PHE A 1 101 ? -10.865 -6.631 -0.059 1.00 96.50 101 PHE A O 1
ATOM 773 N N . SER A 1 102 ? -9.656 -8.158 -1.162 1.00 91.00 102 SER A N 1
ATOM 774 C CA . SER A 1 102 ? -10.810 -9.016 -1.491 1.00 91.00 102 SER A CA 1
ATOM 775 C C . SER A 1 102 ? -10.790 -10.366 -0.777 1.00 91.00 102 SER A C 1
ATOM 777 O O . SER A 1 102 ? -11.709 -11.157 -0.957 1.00 91.00 102 SER A O 1
ATOM 779 N N . GLY A 1 103 ? -9.752 -10.647 0.007 1.00 83.12 103 GLY A N 1
ATOM 780 C CA . GLY A 1 103 ? -9.558 -11.932 0.661 1.00 83.12 103 GLY A CA 1
ATOM 781 C C . GLY A 1 103 ? -8.613 -11.820 1.848 1.00 83.12 103 GLY A C 1
ATOM 782 O O . GLY A 1 103 ? -8.432 -10.742 2.412 1.00 83.12 103 GLY A O 1
ATOM 783 N N . GLU A 1 104 ? -8.026 -12.950 2.223 1.00 86.44 104 GLU A N 1
ATOM 784 C CA . GLU A 1 104 ? -7.079 -13.035 3.331 1.00 86.44 104 GLU A CA 1
ATOM 785 C C . GLU A 1 104 ? -5.810 -12.206 3.070 1.00 86.44 104 GLU A C 1
ATOM 787 O O . GLU A 1 104 ? -5.229 -12.254 1.982 1.00 86.44 104 GLU A O 1
ATOM 792 N N . ILE A 1 105 ? -5.373 -11.478 4.098 1.00 91.38 105 ILE A N 1
ATOM 793 C CA . ILE A 1 105 ? -4.120 -10.721 4.118 1.00 91.38 105 ILE A CA 1
ATOM 794 C C . ILE A 1 105 ? -3.044 -11.620 4.725 1.00 91.38 105 ILE A C 1
ATOM 796 O O . ILE A 1 105 ? -3.173 -12.062 5.866 1.00 91.38 105 ILE A O 1
ATOM 800 N N . LYS A 1 106 ? -1.994 -11.913 3.957 1.00 93.38 106 LYS A N 1
ATOM 801 C CA . LYS A 1 106 ? -0.910 -12.822 4.336 1.00 93.38 106 LYS A CA 1
ATOM 802 C C . LYS A 1 106 ? 0.351 -12.024 4.638 1.00 93.38 106 LYS A C 1
ATOM 804 O O . LYS A 1 106 ? 1.075 -11.615 3.735 1.00 93.38 106 LYS A O 1
ATOM 809 N N . GLY A 1 107 ? 0.629 -11.873 5.928 1.00 93.12 107 GLY A N 1
ATOM 810 C CA . GLY A 1 107 ? 1.796 -11.155 6.432 1.00 93.12 107 GLY A CA 1
ATOM 811 C C . GLY A 1 107 ? 1.537 -9.666 6.679 1.00 93.12 107 GLY A C 1
ATOM 812 O O . GLY A 1 107 ? 0.438 -9.177 6.423 1.00 93.12 107 GLY A O 1
ATOM 813 N N . PRO A 1 108 ? 2.533 -8.957 7.233 1.00 97.75 108 PRO A N 1
ATOM 814 C CA . PRO A 1 108 ? 2.364 -7.583 7.681 1.00 97.75 108 PRO A CA 1
ATOM 815 C C . PRO A 1 108 ? 2.165 -6.618 6.508 1.00 97.75 108 PRO A C 1
ATOM 817 O O . PRO A 1 108 ? 2.800 -6.742 5.458 1.00 97.75 108 PRO A O 1
ATOM 820 N N . VAL A 1 109 ? 1.308 -5.622 6.717 1.00 98.50 109 VAL A N 1
ATOM 821 C CA . VAL A 1 109 ? 1.004 -4.559 5.758 1.00 98.50 109 VAL A CA 1
ATOM 822 C C . VAL A 1 109 ? 1.248 -3.203 6.411 1.00 98.50 109 VAL A C 1
ATOM 824 O O . VAL A 1 109 ? 0.682 -2.894 7.452 1.00 98.50 109 VAL A O 1
ATOM 827 N N . SER A 1 110 ? 2.054 -2.362 5.773 1.00 98.81 110 SER A N 1
ATOM 828 C CA . SER A 1 110 ? 2.278 -0.968 6.152 1.00 98.81 110 SER A CA 1
ATOM 829 C C . SER A 1 110 ? 1.957 -0.068 4.965 1.00 98.81 110 SER A C 1
ATOM 831 O O . SER A 1 110 ? 2.545 -0.214 3.893 1.00 98.81 110 SER A O 1
ATOM 833 N N . ILE A 1 111 ? 1.003 0.844 5.148 1.00 98.81 111 ILE A N 1
ATOM 834 C CA . ILE A 1 111 ? 0.544 1.792 4.132 1.00 98.81 111 ILE A CA 1
ATOM 835 C C . ILE A 1 111 ? 0.597 3.195 4.727 1.00 98.81 111 ILE A C 1
ATOM 837 O O . ILE A 1 111 ? -0.165 3.537 5.636 1.00 98.81 111 ILE A O 1
ATOM 841 N N . VAL A 1 112 ? 1.508 4.015 4.205 1.00 98.81 112 VAL A N 1
ATOM 842 C CA . VAL A 1 112 ? 1.833 5.318 4.786 1.00 98.81 112 VAL A CA 1
ATOM 843 C C . VAL A 1 112 ? 1.840 6.413 3.727 1.00 98.81 112 VAL A C 1
ATOM 845 O O . VAL A 1 112 ? 2.603 6.366 2.766 1.00 98.81 112 VAL A O 1
ATOM 848 N N . SER A 1 113 ? 1.056 7.463 3.944 1.00 98.69 113 SER A N 1
ATOM 849 C CA . SER A 1 113 ? 1.206 8.724 3.221 1.00 98.69 113 SER A CA 1
ATOM 850 C C . SER A 1 113 ? 1.575 9.855 4.175 1.00 98.69 113 SER A C 1
ATOM 852 O O . SER A 1 113 ? 1.124 9.904 5.318 1.00 98.69 113 SER A O 1
ATOM 854 N N . VAL A 1 114 ? 2.410 10.792 3.735 1.00 98.44 114 VAL A N 1
ATOM 855 C CA . VAL A 1 114 ? 2.691 11.987 4.542 1.00 98.44 114 VAL A CA 1
ATOM 856 C C . VAL A 1 114 ? 1.616 13.047 4.298 1.00 98.44 114 VAL A C 1
ATOM 858 O O . VAL A 1 114 ? 0.926 13.442 5.237 1.00 98.44 114 VAL A O 1
ATOM 861 N N . TYR A 1 115 ? 1.440 13.495 3.053 1.00 98.12 115 TYR A N 1
ATOM 862 C CA . TYR A 1 115 ? 0.555 14.615 2.702 1.00 98.12 115 TYR A CA 1
ATOM 863 C C . TYR A 1 115 ? -0.720 14.221 1.946 1.00 98.12 115 TYR A C 1
ATOM 865 O O . TYR A 1 115 ? -1.582 15.077 1.731 1.00 98.12 115 TYR A O 1
ATOM 873 N N . GLY A 1 116 ? -0.867 12.954 1.559 1.00 98.62 116 GLY A N 1
ATOM 874 C CA . GLY A 1 116 ? -2.098 12.402 0.996 1.00 98.62 116 GLY A CA 1
ATOM 875 C C . GLY A 1 116 ? -2.868 11.560 2.006 1.00 98.62 116 GLY A C 1
ATOM 876 O O . GLY A 1 116 ? -2.382 11.261 3.097 1.00 98.62 116 GLY A O 1
ATOM 877 N N . TYR A 1 117 ? -4.103 11.206 1.659 1.00 98.81 117 TYR A N 1
ATOM 878 C CA . TYR A 1 117 ? -4.903 10.309 2.491 1.00 98.81 117 TYR A CA 1
ATOM 879 C C . TYR A 1 117 ? -4.457 8.856 2.314 1.00 98.81 117 TYR A C 1
ATOM 881 O O . TYR A 1 117 ? -3.793 8.504 1.334 1.00 98.81 117 TYR A O 1
ATOM 889 N N . VAL A 1 118 ? -4.859 8.023 3.268 1.00 98.88 118 VAL A N 1
ATOM 890 C CA . VAL A 1 118 ? -4.816 6.565 3.141 1.00 98.88 118 VAL A CA 1
ATOM 891 C C . VAL A 1 118 ? -6.243 6.052 3.235 1.00 98.88 118 VAL A C 1
ATOM 893 O O . VAL A 1 118 ? -6.939 6.346 4.203 1.00 98.88 118 VAL A O 1
ATOM 896 N N . ASP A 1 119 ? -6.683 5.313 2.228 1.00 98.88 119 ASP A N 1
ATOM 897 C CA . ASP A 1 119 ? -8.007 4.710 2.169 1.00 98.88 119 ASP A CA 1
ATOM 898 C C . ASP A 1 119 ? -7.868 3.205 1.943 1.00 98.88 119 ASP A C 1
ATOM 900 O O . ASP A 1 119 ? -7.304 2.757 0.945 1.00 98.88 119 ASP A O 1
ATOM 904 N N . VAL A 1 120 ? -8.350 2.415 2.899 1.00 98.56 120 VAL A N 1
ATOM 905 C CA . VAL A 1 120 ? -8.302 0.957 2.847 1.00 98.56 120 VAL A CA 1
ATOM 906 C C . VAL A 1 120 ? -9.701 0.386 2.970 1.00 98.56 120 VAL A C 1
ATOM 908 O O . VAL A 1 120 ? -10.427 0.695 3.909 1.00 98.56 120 VAL A O 1
ATOM 911 N N . SER A 1 121 ? -10.064 -0.493 2.041 1.00 98.12 121 SER A N 1
ATOM 912 C CA . SER A 1 121 ? -11.325 -1.233 2.049 1.00 98.12 121 SER A CA 1
ATOM 913 C C . SER A 1 121 ? -11.074 -2.719 2.307 1.00 98.12 121 SER A C 1
ATOM 915 O O . SER A 1 121 ? -10.275 -3.352 1.607 1.00 98.12 121 SER A O 1
ATOM 917 N N . LEU A 1 122 ? -11.766 -3.271 3.306 1.00 97.06 122 LEU A N 1
ATOM 918 C CA . LEU A 1 122 ? -11.698 -4.673 3.727 1.00 97.06 122 LEU A CA 1
ATOM 919 C C . LEU A 1 122 ? -13.083 -5.335 3.632 1.00 97.06 122 LEU A C 1
ATOM 921 O O . LEU A 1 122 ? -14.088 -4.661 3.851 1.00 97.06 122 LEU A O 1
ATOM 925 N N . PRO A 1 123 ? -13.180 -6.652 3.375 1.00 95.88 123 PRO A N 1
ATOM 926 C CA . PRO A 1 123 ? -14.443 -7.361 3.559 1.00 95.88 123 PRO A CA 1
ATOM 927 C C . PRO A 1 123 ? -14.840 -7.366 5.044 1.00 95.88 123 PRO A C 1
ATOM 929 O O . PRO A 1 123 ? -13.970 -7.462 5.911 1.00 95.88 123 PRO A O 1
ATOM 932 N N . ALA A 1 124 ? -16.140 -7.364 5.357 1.00 94.19 124 ALA A N 1
ATOM 933 C CA . ALA A 1 124 ? -16.635 -7.419 6.743 1.00 94.19 124 ALA A CA 1
ATOM 934 C C . ALA A 1 124 ? -16.119 -8.623 7.550 1.00 94.19 124 ALA A C 1
ATOM 936 O O . ALA A 1 124 ? -16.069 -8.585 8.777 1.00 94.19 124 ALA A O 1
ATOM 937 N N . THR A 1 125 ? -15.718 -9.696 6.865 1.00 94.00 125 THR A N 1
ATOM 938 C CA . THR A 1 125 ? -15.160 -10.921 7.453 1.00 94.00 125 THR A CA 1
ATOM 939 C C . THR A 1 125 ? -13.641 -10.881 7.635 1.00 94.00 125 THR A C 1
ATOM 941 O O . THR A 1 125 ? -13.061 -11.883 8.056 1.00 94.00 125 THR A O 1
ATOM 944 N N . ALA A 1 126 ? -12.972 -9.776 7.283 1.00 94.75 126 ALA A N 1
ATOM 945 C CA . ALA A 1 126 ? -11.523 -9.648 7.396 1.00 94.75 126 ALA A CA 1
ATOM 946 C C . ALA A 1 126 ? -11.056 -9.851 8.838 1.00 94.75 126 ALA A C 1
ATOM 948 O O . ALA A 1 126 ? -11.755 -9.512 9.787 1.00 94.75 126 ALA A O 1
ATOM 949 N N . LYS A 1 127 ? -9.850 -10.387 8.993 1.00 94.75 127 LYS A N 1
ATOM 950 C CA . LYS A 1 127 ? -9.198 -10.630 10.277 1.00 94.75 127 LYS A CA 1
ATOM 951 C C . LYS A 1 127 ? -7.839 -9.949 10.261 1.00 94.75 127 LYS A C 1
ATOM 953 O O . LYS A 1 127 ? -7.004 -10.297 9.430 1.00 94.75 127 LYS A O 1
ATOM 958 N N . ALA A 1 128 ? -7.636 -8.972 11.137 1.00 95.88 128 ALA A N 1
ATOM 959 C CA . ALA A 1 128 ? -6.405 -8.186 11.179 1.00 95.88 128 ALA A CA 1
ATOM 960 C C . ALA A 1 128 ? -6.203 -7.541 12.551 1.00 95.88 128 ALA A C 1
ATOM 962 O O . ALA A 1 128 ? -7.177 -7.195 13.226 1.00 95.88 128 ALA A O 1
ATOM 963 N N . ASN A 1 129 ? -4.947 -7.342 12.937 1.00 97.31 129 ASN A N 1
ATOM 964 C CA . ASN A 1 129 ? -4.603 -6.372 13.972 1.00 97.31 129 ASN A CA 1
ATOM 965 C C . ASN A 1 129 ? -4.344 -5.047 13.254 1.00 97.31 129 ASN A C 1
ATOM 967 O O . ASN A 1 129 ? -3.566 -5.009 12.305 1.00 97.31 129 ASN A O 1
ATOM 971 N N . VAL A 1 130 ? -5.015 -3.975 13.658 1.00 97.06 130 VAL A N 1
ATOM 972 C CA . VAL A 1 130 ? -4.939 -2.680 12.980 1.00 97.06 130 VAL A CA 1
ATOM 973 C C . VAL A 1 130 ? -4.347 -1.620 13.892 1.00 97.06 130 VAL A C 1
ATOM 975 O O . VAL A 1 130 ? -4.745 -1.482 15.046 1.00 97.06 130 VAL A O 1
ATOM 978 N N . GLU A 1 131 ? -3.438 -0.831 13.336 1.00 97.69 131 GLU A N 1
ATOM 979 C CA . GLU A 1 131 ? -2.998 0.451 13.863 1.00 97.69 131 GLU A CA 1
ATOM 980 C C . GLU A 1 131 ? -3.302 1.523 12.820 1.00 97.69 131 GLU A C 1
ATOM 982 O O . GLU A 1 131 ? -2.714 1.551 11.741 1.00 97.69 131 GLU A O 1
ATOM 987 N N . ILE A 1 132 ? -4.243 2.407 13.135 1.00 96.94 132 ILE A N 1
ATOM 988 C CA . ILE A 1 132 ? -4.694 3.477 12.247 1.00 96.94 132 ILE A CA 1
ATOM 989 C C . ILE A 1 132 ? -4.327 4.797 12.905 1.00 96.94 132 ILE A C 1
ATOM 991 O O . ILE A 1 132 ? -4.712 5.018 14.051 1.00 96.94 132 ILE A O 1
ATOM 995 N N . SER A 1 133 ? -3.581 5.670 12.229 1.00 96.94 133 SER A N 1
ATOM 996 C CA . SER A 1 133 ? -3.103 6.906 12.859 1.00 96.94 133 SER A CA 1
ATOM 997 C C . SER A 1 133 ? -2.989 8.110 11.930 1.00 96.94 133 SER A C 1
ATOM 999 O O . SER A 1 133 ? -2.754 7.991 10.727 1.00 96.94 133 SER A O 1
ATOM 1001 N N . THR A 1 134 ? -3.132 9.294 12.524 1.00 96.62 134 THR A N 1
ATOM 1002 C CA . THR A 1 134 ? -2.916 10.587 11.876 1.00 96.62 134 THR A CA 1
ATOM 1003 C C . THR A 1 134 ? -2.422 11.643 12.853 1.00 96.62 134 THR A C 1
ATOM 1005 O O . THR A 1 134 ? -2.700 11.582 14.048 1.00 96.62 134 THR A O 1
ATOM 1008 N N . SER A 1 135 ? -1.660 12.622 12.362 1.00 93.62 135 SER A N 1
ATOM 1009 C CA . SER A 1 135 ? -1.202 13.753 13.179 1.00 93.62 135 SER A CA 1
ATOM 1010 C C . SER A 1 135 ? -2.073 15.000 13.033 1.00 93.62 135 SER A C 1
ATOM 1012 O O . SER A 1 135 ? -2.157 15.774 13.980 1.00 93.62 135 SER A O 1
ATOM 1014 N N . TYR A 1 136 ? -2.695 15.213 11.868 1.00 91.56 136 TYR A N 1
ATOM 1015 C CA . TYR A 1 136 ? -3.464 16.437 11.586 1.00 91.56 136 TYR A CA 1
ATOM 1016 C C . TYR A 1 136 ? -4.797 16.209 10.856 1.00 91.56 136 TYR A C 1
ATOM 1018 O O . TYR A 1 136 ? -5.606 17.130 10.760 1.00 91.56 136 TYR A O 1
ATOM 1026 N N . GLY A 1 137 ? -5.030 15.016 10.310 1.00 94.19 137 GLY A N 1
ATOM 1027 C CA .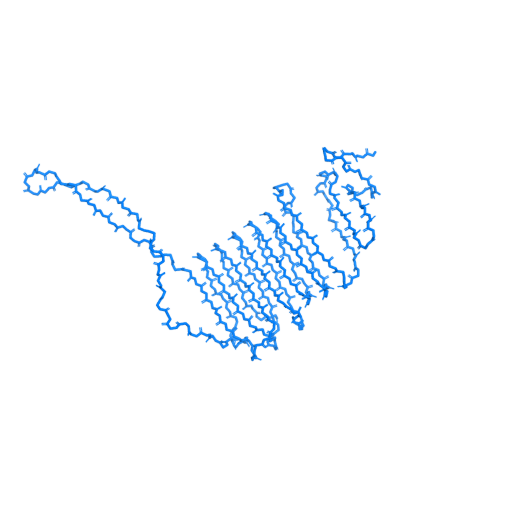 GLY A 1 137 ? -6.323 14.614 9.749 1.00 94.19 137 GLY A CA 1
ATOM 1028 C C . GLY A 1 137 ? -7.248 13.919 10.751 1.00 94.19 137 GLY A C 1
ATOM 1029 O O . GLY A 1 137 ? -7.015 13.946 11.954 1.00 94.19 137 GLY A O 1
ATOM 1030 N N . LYS A 1 138 ? -8.286 13.262 10.228 1.00 95.88 138 LYS A N 1
ATOM 1031 C CA . LYS A 1 138 ? -9.285 12.493 10.988 1.00 95.88 138 LYS A CA 1
ATOM 1032 C C . LYS A 1 138 ? -9.208 10.997 10.677 1.00 95.88 138 LYS A C 1
ATOM 1034 O O . LYS A 1 138 ? -8.793 10.609 9.584 1.00 95.88 138 LYS A O 1
ATOM 1039 N N . LEU A 1 139 ? -9.656 10.173 11.618 1.00 97.06 139 LEU A N 1
ATOM 1040 C CA . LEU A 1 139 ? -9.803 8.727 11.442 1.00 97.06 139 LEU A CA 1
ATOM 1041 C C . LEU A 1 139 ? -11.267 8.372 11.167 1.00 97.06 139 LEU A C 1
ATOM 1043 O O . LEU A 1 139 ? -12.160 8.853 11.862 1.00 97.06 139 LEU A O 1
ATOM 1047 N N . TYR A 1 140 ? -11.499 7.510 10.179 1.00 97.06 140 TYR A N 1
ATOM 1048 C CA . TYR A 1 140 ? -12.811 6.956 9.855 1.00 97.06 140 TYR A CA 1
ATOM 1049 C C . TYR A 1 140 ? -12.712 5.437 9.793 1.00 97.06 140 TYR A C 1
ATOM 1051 O O . TYR A 1 140 ? -11.858 4.906 9.087 1.00 97.06 140 TYR A O 1
ATOM 1059 N N . ALA A 1 141 ? -13.594 4.744 10.506 1.00 95.56 141 ALA A N 1
ATOM 1060 C CA . ALA A 1 141 ? -13.676 3.292 10.491 1.00 95.56 141 ALA A CA 1
ATOM 1061 C C . ALA A 1 141 ? -15.136 2.857 10.339 1.00 95.56 141 ALA A C 1
ATOM 1063 O O . ALA A 1 141 ? -16.009 3.387 11.024 1.00 95.56 141 ALA A O 1
ATOM 1064 N N . ALA A 1 142 ? -15.398 1.907 9.443 1.00 95.38 142 ALA A N 1
ATOM 1065 C CA . ALA A 1 142 ? -16.726 1.334 9.265 1.00 95.38 142 ALA A CA 1
ATOM 1066 C C . ALA A 1 142 ? -17.141 0.513 10.497 1.00 95.38 142 ALA A C 1
ATOM 1068 O O . ALA A 1 142 ? -16.386 -0.339 10.970 1.00 95.38 142 ALA A O 1
ATOM 1069 N N . GLU A 1 143 ? -18.362 0.734 10.989 1.00 93.06 143 GLU A N 1
ATOM 1070 C CA . GLU A 1 143 ? -18.906 0.032 12.164 1.00 93.06 143 GLU A CA 1
ATOM 1071 C C . GLU A 1 143 ? -18.979 -1.490 11.960 1.00 93.06 143 GLU A C 1
ATOM 1073 O O . GLU A 1 143 ? -18.770 -2.269 12.893 1.00 93.06 143 GLU A O 1
ATOM 1078 N N . SER A 1 144 ? -19.207 -1.926 10.720 1.00 93.25 144 SER A N 1
ATOM 1079 C CA . SER A 1 144 ? -19.297 -3.335 10.324 1.00 93.25 144 SER A CA 1
ATOM 1080 C C . SER A 1 144 ? -18.011 -4.132 10.543 1.00 93.25 144 SER A C 1
ATOM 1082 O O . SER A 1 144 ? -18.080 -5.348 10.723 1.00 93.25 144 SER A O 1
ATOM 1084 N N . LEU A 1 145 ? -16.850 -3.471 10.609 1.00 93.69 145 LEU A N 1
ATOM 1085 C CA . LEU A 1 145 ? -15.563 -4.122 10.873 1.00 93.69 145 LEU A CA 1
ATOM 1086 C C . LEU A 1 145 ? -15.344 -4.462 12.357 1.00 93.69 145 LEU A C 1
ATOM 1088 O O . LEU A 1 145 ? -14.393 -5.171 12.674 1.00 93.69 145 LEU A O 1
ATOM 1092 N N . LYS A 1 146 ? -16.212 -3.996 13.271 1.00 91.44 146 LYS A N 1
ATOM 1093 C CA . LYS A 1 146 ? -16.228 -4.395 14.696 1.00 91.44 146 LYS A CA 1
ATOM 1094 C C . LYS A 1 146 ? -14.838 -4.388 15.350 1.00 91.44 146 LYS A C 1
ATOM 1096 O O . LYS A 1 146 ? -14.403 -5.385 15.929 1.00 91.44 146 LYS A O 1
ATOM 1101 N N . ILE A 1 147 ? -14.123 -3.269 15.235 1.00 94.94 147 ILE A N 1
ATOM 1102 C CA . ILE A 1 147 ? -12.771 -3.133 15.787 1.00 94.94 147 ILE A CA 1
ATOM 1103 C C . ILE A 1 147 ? -12.843 -3.209 17.318 1.00 94.94 147 ILE A C 1
ATOM 1105 O O . ILE A 1 147 ? -13.402 -2.326 17.969 1.00 94.94 147 ILE A O 1
ATOM 1109 N N . ALA A 1 148 ? -12.241 -4.242 17.902 1.00 95.88 148 ALA A N 1
ATOM 1110 C CA . ALA A 1 148 ? -11.999 -4.322 19.335 1.00 95.88 148 ALA A CA 1
ATOM 1111 C C . ALA A 1 148 ? -10.823 -3.397 19.683 1.00 95.88 148 ALA A C 1
ATOM 1113 O O . ALA A 1 148 ? -9.663 -3.792 19.562 1.00 95.88 148 ALA A O 1
ATOM 1114 N N . VAL A 1 149 ? -11.133 -2.145 20.031 1.00 93.31 149 VAL A N 1
ATOM 1115 C CA . VAL A 1 149 ? -10.140 -1.099 20.318 1.00 93.31 149 VAL A CA 1
ATOM 1116 C C . VAL A 1 149 ? -9.438 -1.369 21.647 1.00 93.31 149 VAL A C 1
ATOM 1118 O O . VAL A 1 149 ? -10.080 -1.534 22.687 1.00 93.31 149 VAL A O 1
ATOM 1121 N N . GLU A 1 150 ? -8.110 -1.359 21.615 1.00 89.25 150 GLU A N 1
ATOM 1122 C CA . GLU A 1 150 ? -7.260 -1.419 22.797 1.00 89.25 150 GLU A CA 1
ATOM 1123 C C . GLU A 1 150 ? -7.262 -0.043 23.474 1.00 89.25 150 GLU A C 1
ATOM 1125 O O . GLU A 1 150 ? -6.878 0.971 22.886 1.00 89.25 150 GLU A O 1
ATOM 1130 N N . LYS A 1 151 ? -7.745 0.021 24.719 1.00 79.00 151 LYS A N 1
ATOM 1131 C CA . LYS A 1 151 ? -7.717 1.259 25.501 1.00 79.00 151 LYS A CA 1
ATOM 1132 C C . LYS A 1 151 ? -6.323 1.436 26.093 1.00 79.00 151 LYS A C 1
ATOM 1134 O O . LYS A 1 151 ? -5.978 0.743 27.044 1.00 79.00 151 LYS A O 1
ATOM 1139 N N . ASN A 1 152 ? -5.559 2.396 25.580 1.00 61.53 152 ASN A N 1
ATOM 1140 C CA . ASN A 1 152 ? -4.379 2.885 26.288 1.00 61.53 152 ASN A CA 1
ATOM 1141 C C . ASN A 1 152 ? -4.833 3.732 27.484 1.00 61.53 152 ASN A C 1
ATOM 1143 O O . ASN A 1 152 ? -5.434 4.790 27.310 1.00 61.53 152 ASN A O 1
ATOM 1147 N N . THR A 1 153 ? -4.561 3.249 28.696 1.00 52.03 153 THR A N 1
ATOM 1148 C CA . THR A 1 153 ? -4.756 3.972 29.967 1.00 52.03 153 THR A CA 1
ATOM 1149 C C . THR A 1 153 ? -3.620 4.943 30.291 1.00 52.03 153 THR A C 1
ATOM 1151 O O . THR A 1 153 ? -3.643 5.579 31.339 1.00 52.03 153 THR A O 1
ATOM 1154 N N . GLU A 1 154 ? -2.629 5.076 29.412 1.00 52.41 154 GLU A N 1
ATOM 1155 C CA . GLU A 1 154 ? -1.550 6.046 29.570 1.00 52.41 154 GLU A CA 1
ATOM 1156 C C . GLU A 1 154 ? -2.007 7.410 29.044 1.00 52.41 154 GLU A C 1
ATOM 1158 O O . GLU A 1 154 ? -2.386 7.554 27.878 1.00 52.41 154 GLU A O 1
ATOM 1163 N N . GLU A 1 155 ? -2.018 8.407 29.931 1.00 45.25 155 GLU A N 1
ATOM 1164 C CA . GLU A 1 155 ? -2.312 9.800 29.603 1.00 45.25 155 GLU A CA 1
ATOM 1165 C C . GLU A 1 155 ? -1.497 10.223 28.375 1.00 45.25 155 GLU A C 1
ATOM 1167 O O . GLU A 1 155 ? -0.271 10.092 28.366 1.00 45.25 155 GLU A O 1
ATOM 1172 N N . LYS A 1 156 ? -2.167 10.736 27.328 1.00 49.66 156 LYS A N 1
ATOM 1173 C CA . LYS A 1 156 ? -1.493 11.367 26.184 1.00 49.66 156 LYS A CA 1
ATOM 1174 C C . LYS A 1 156 ? -0.600 12.484 26.736 1.00 49.66 156 LYS A C 1
ATOM 1176 O O . LYS A 1 156 ? -1.071 13.604 26.943 1.00 49.66 156 LYS A O 1
ATOM 1181 N N . THR A 1 157 ? 0.686 12.205 26.943 1.00 43.22 157 THR A N 1
ATOM 1182 C CA . THR A 1 157 ? 1.709 13.226 27.162 1.00 43.22 157 THR A CA 1
ATOM 1183 C C . THR A 1 157 ? 1.819 13.994 25.857 1.00 43.22 157 THR A C 1
ATOM 1185 O O . THR A 1 157 ? 2.535 13.651 24.920 1.00 43.22 157 THR A O 1
ATOM 1188 N N . SER A 1 158 ? 0.966 15.005 25.754 1.00 49.50 158 SER A N 1
ATOM 1189 C CA . SER A 1 158 ? 0.909 15.913 24.630 1.00 49.50 158 SER A CA 1
ATOM 1190 C C . SER A 1 158 ? 2.297 16.512 24.472 1.00 49.50 158 SER A C 1
ATOM 1192 O O . SER A 1 158 ? 2.769 17.205 25.372 1.00 49.50 158 SER A O 1
ATOM 1194 N N . ALA A 1 159 ? 2.962 16.240 23.348 1.00 49.62 159 ALA A N 1
ATOM 1195 C CA . ALA A 1 159 ? 4.195 16.925 22.997 1.00 49.62 159 ALA A CA 1
ATOM 1196 C C . ALA A 1 159 ? 3.864 18.416 22.822 1.00 49.62 159 ALA A C 1
ATOM 1198 O O . ALA A 1 159 ? 3.421 18.862 21.761 1.00 49.62 159 ALA A O 1
ATOM 1199 N N . SER A 1 160 ? 3.996 19.167 23.914 1.00 52.25 160 SER A N 1
ATOM 1200 C CA . SER A 1 160 ? 3.744 20.599 23.985 1.00 52.25 160 SER A CA 1
ATOM 1201 C C . SER A 1 160 ? 4.800 21.306 23.146 1.00 52.25 160 SER A C 1
ATOM 1203 O O . SER A 1 160 ? 5.957 21.423 23.542 1.00 52.25 160 SER A O 1
ATOM 1205 N N . SER A 1 161 ? 4.416 21.761 21.956 1.00 55.16 161 SER A N 1
ATOM 1206 C CA . SER A 1 161 ? 5.218 22.733 21.215 1.00 55.16 161 SER A CA 1
ATOM 1207 C C . SER A 1 161 ? 4.826 24.115 21.735 1.00 55.16 161 SER A C 1
ATOM 1209 O O . SER A 1 161 ? 3.892 24.735 21.227 1.00 55.16 161 SER A O 1
ATOM 1211 N N . GLY A 1 162 ? 5.470 24.555 22.816 1.00 57.31 162 GLY A N 1
ATOM 1212 C CA . GLY A 1 162 ? 5.282 25.897 23.364 1.00 57.31 162 GLY A CA 1
ATOM 1213 C C . GLY A 1 162 ? 5.945 26.937 22.465 1.00 57.31 162 GLY A C 1
ATOM 1214 O O . GLY A 1 162 ? 7.128 26.815 22.162 1.00 57.31 162 GLY A O 1
ATOM 1215 N N . THR A 1 163 ? 5.199 27.952 22.026 1.00 58.25 163 THR A N 1
ATOM 1216 C CA . THR A 1 163 ? 5.784 29.150 21.405 1.00 58.25 163 THR A CA 1
ATOM 1217 C C . THR A 1 163 ? 5.676 30.303 22.394 1.00 58.25 163 THR A C 1
ATOM 1219 O O . THR A 1 163 ? 4.576 30.639 22.838 1.00 58.25 163 THR A O 1
ATOM 1222 N N . THR A 1 164 ? 6.815 30.881 22.768 1.00 66.31 164 THR A N 1
ATOM 1223 C CA . THR A 1 164 ? 6.879 32.047 23.656 1.00 66.31 164 THR A CA 1
ATOM 1224 C C . THR A 1 164 ? 6.862 33.318 22.815 1.00 66.31 164 THR A C 1
ATOM 1226 O O . THR A 1 164 ? 7.672 33.465 21.901 1.00 66.31 164 THR A O 1
ATOM 1229 N N . TYR A 1 165 ? 5.963 34.246 23.133 1.00 67.31 165 TYR A N 1
ATOM 1230 C CA . TYR A 1 165 ? 5.918 35.571 22.515 1.00 67.31 165 TYR A CA 1
ATOM 1231 C C . TYR A 1 165 ? 6.048 36.666 23.578 1.00 67.31 165 TYR A C 1
ATOM 1233 O O . TYR A 1 165 ? 5.614 36.512 24.721 1.00 67.31 165 TYR A O 1
ATOM 1241 N N . LEU A 1 166 ? 6.654 37.784 23.180 1.00 67.94 166 LEU A N 1
ATOM 1242 C CA . LEU A 1 166 ? 6.806 38.989 23.993 1.00 67.94 166 LEU A CA 1
ATOM 1243 C C . LEU A 1 166 ? 5.670 39.964 23.662 1.00 67.94 166 LEU A C 1
ATOM 1245 O O . LEU A 1 166 ? 5.519 40.361 22.509 1.00 67.94 166 LEU A O 1
ATOM 1249 N N . SER A 1 167 ? 4.885 40.348 24.669 1.00 75.31 167 SER A N 1
ATOM 1250 C CA . SER A 1 167 ? 3.832 41.364 24.564 1.00 75.31 167 SER A CA 1
ATOM 1251 C C . SER A 1 167 ? 4.224 42.607 25.365 1.00 75.31 167 SER A C 1
ATOM 1253 O O . SER A 1 167 ? 4.721 42.486 26.485 1.00 75.31 167 SER A O 1
ATOM 1255 N N . TYR A 1 168 ? 4.021 43.799 24.801 1.00 77.31 168 TYR A N 1
ATOM 1256 C CA . TYR A 1 168 ? 4.270 45.080 25.470 1.00 77.31 168 TYR A CA 1
ATOM 1257 C C . TYR A 1 168 ? 2.945 45.795 25.720 1.00 77.31 168 TYR A C 1
ATOM 1259 O O . TYR A 1 168 ? 2.165 46.001 24.790 1.00 77.31 168 TYR A O 1
ATOM 1267 N N . GLY A 1 169 ? 2.700 46.183 26.970 1.00 74.50 169 GLY A N 1
ATOM 1268 C CA . GLY A 1 169 ? 1.501 46.917 27.363 1.00 74.50 169 GLY A CA 1
ATOM 1269 C C . GLY A 1 169 ? 1.824 48.058 28.320 1.00 74.50 169 GLY A C 1
ATOM 1270 O O . GLY A 1 169 ? 2.738 47.967 29.138 1.00 74.50 169 GLY A O 1
ATOM 1271 N N . THR A 1 170 ? 1.065 49.144 28.229 1.00 65.44 170 THR A N 1
ATOM 1272 C CA . THR A 1 170 ? 1.149 50.284 29.148 1.00 65.44 170 THR A CA 1
ATOM 1273 C C . THR A 1 170 ? 0.167 50.099 30.296 1.00 65.44 170 THR A C 1
ATOM 1275 O O . THR A 1 170 ? -1.015 49.851 30.065 1.00 65.44 170 THR A O 1
ATOM 1278 N N . THR A 1 171 ? 0.636 50.233 31.534 1.00 65.50 171 THR A N 1
ATOM 1279 C CA . THR A 1 171 ? -0.247 50.225 32.711 1.00 65.50 171 THR A CA 1
ATOM 1280 C C . THR A 1 171 ? -0.836 51.620 32.955 1.00 65.50 171 THR A C 1
ATOM 1282 O O . THR A 1 171 ? -0.314 52.611 32.436 1.00 65.50 171 THR A O 1
ATOM 1285 N N . ASN A 1 172 ? -1.908 51.715 33.757 1.00 55.41 172 ASN A N 1
ATOM 1286 C CA . ASN A 1 172 ? -2.659 52.948 34.084 1.00 55.41 172 ASN A CA 1
ATOM 1287 C C . ASN A 1 172 ? -1.868 54.006 34.904 1.00 55.41 172 ASN A C 1
ATOM 1289 O O . ASN A 1 172 ? -2.439 54.742 35.702 1.00 55.41 172 ASN A O 1
ATOM 1293 N N . GLY A 1 173 ? -0.553 54.095 34.701 1.00 65.38 173 GLY A N 1
ATOM 1294 C CA . GLY A 1 173 ? 0.350 55.104 35.258 1.00 65.38 173 GLY A CA 1
ATOM 1295 C C . GLY A 1 173 ? 1.482 55.510 34.304 1.00 65.38 173 GLY A C 1
ATOM 1296 O O . GLY A 1 173 ? 2.476 56.071 34.750 1.00 65.38 173 GLY A O 1
ATOM 1297 N N . GLY A 1 174 ? 1.382 55.192 33.006 1.00 61.44 174 GLY A N 1
ATOM 1298 C CA . GLY A 1 174 ? 2.369 55.589 31.989 1.00 61.44 174 GLY A CA 1
ATOM 1299 C C . GLY A 1 174 ? 3.668 54.772 31.975 1.00 61.44 174 GLY A C 1
ATOM 1300 O O . GLY A 1 174 ? 4.535 55.024 31.143 1.00 61.44 174 GLY A O 1
ATOM 1301 N N . GLN A 1 175 ? 3.808 53.770 32.849 1.00 64.56 175 GLN A N 1
ATOM 1302 C CA . GLN A 1 175 ? 4.930 52.829 32.829 1.00 64.56 175 GLN A CA 1
ATOM 1303 C C . GLN A 1 175 ? 4.586 51.614 31.951 1.00 64.56 175 GLN A C 1
ATOM 1305 O O . GLN A 1 175 ? 3.579 50.929 32.173 1.00 64.56 175 GLN A O 1
ATOM 1310 N N . GLY A 1 176 ? 5.407 51.373 30.926 1.00 68.31 176 GLY A N 1
ATOM 1311 C CA . GLY A 1 176 ? 5.290 50.219 30.033 1.00 68.31 176 GLY A CA 1
ATOM 1312 C C . GLY A 1 176 ? 5.930 48.963 30.620 1.00 68.31 176 GLY A C 1
ATOM 1313 O O . GLY A 1 176 ? 7.019 49.034 31.186 1.00 68.31 176 GLY A O 1
ATOM 1314 N N . ALA A 1 177 ? 5.268 47.819 30.462 1.00 73.75 177 ALA A N 1
ATOM 1315 C CA . ALA A 1 177 ? 5.723 46.521 30.946 1.00 73.75 177 ALA A CA 1
ATOM 1316 C C . ALA A 1 177 ? 5.797 45.501 29.800 1.00 73.75 177 ALA A C 1
ATOM 1318 O O . ALA A 1 177 ? 4.906 45.430 28.950 1.00 73.75 177 ALA A O 1
ATOM 1319 N N . PHE A 1 178 ? 6.854 44.688 29.806 1.00 71.50 178 PHE A N 1
ATOM 1320 C CA . PHE A 1 178 ? 6.979 43.514 28.945 1.00 71.50 178 PHE A CA 1
ATO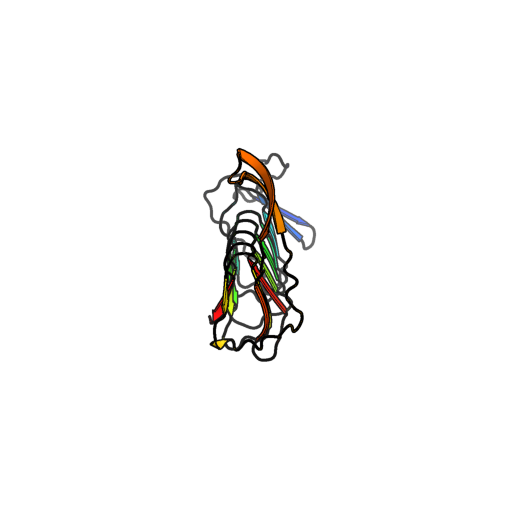M 1321 C C . PHE A 1 178 ? 6.431 42.290 29.680 1.00 71.50 178 PHE A C 1
ATOM 1323 O O . PHE A 1 178 ? 6.816 42.022 30.817 1.00 71.50 178 PHE A O 1
ATOM 1330 N N . SER A 1 179 ? 5.545 41.541 29.029 1.00 72.06 179 SER A N 1
ATOM 1331 C CA . SER A 1 179 ? 5.003 40.281 29.533 1.00 72.06 179 SER A CA 1
ATOM 1332 C C . SER A 1 179 ? 5.354 39.143 28.577 1.00 72.06 179 SER A C 1
ATOM 1334 O O . SER A 1 179 ? 5.196 39.262 27.360 1.00 72.06 179 SER A O 1
ATOM 1336 N N . LEU A 1 180 ? 5.851 38.041 29.138 1.00 65.88 180 LEU A N 1
ATOM 1337 C CA . LEU A 1 180 ? 6.111 36.798 28.417 1.00 65.88 180 LEU A CA 1
ATOM 1338 C C . LEU A 1 180 ? 4.836 35.951 28.429 1.00 65.88 180 LEU A C 1
ATOM 1340 O O . LEU A 1 180 ? 4.422 35.459 29.478 1.00 65.88 180 LEU A O 1
ATOM 1344 N N . GLY A 1 181 ? 4.223 35.776 27.259 1.00 64.88 181 GLY A N 1
ATOM 1345 C CA . GLY A 1 181 ? 3.104 34.858 27.063 1.00 64.88 181 GLY A CA 1
ATOM 1346 C C . GLY A 1 181 ? 3.591 33.537 26.471 1.00 64.88 181 GLY A C 1
ATOM 1347 O O . GLY A 1 181 ? 4.327 33.536 25.484 1.00 64.88 181 GLY A O 1
ATOM 1348 N N . ASN A 1 182 ? 3.167 32.409 27.042 1.00 63.66 182 ASN A N 1
ATOM 1349 C CA . ASN A 1 182 ? 3.378 31.087 26.451 1.00 63.66 182 ASN A CA 1
ATOM 1350 C C . ASN A 1 182 ? 2.080 30.611 25.796 1.00 63.66 182 ASN A C 1
ATOM 1352 O O . ASN A 1 182 ? 1.053 30.523 26.464 1.00 63.66 182 ASN A O 1
ATOM 1356 N N . VAL A 1 183 ? 2.133 30.266 24.510 1.00 63.28 183 VAL A N 1
ATOM 1357 C CA . VAL A 1 183 ? 1.051 29.540 23.834 1.00 63.28 183 VAL A CA 1
ATOM 1358 C C . VAL A 1 183 ? 1.479 28.083 23.715 1.00 63.28 183 VAL A C 1
ATOM 1360 O O . VAL A 1 183 ? 2.422 27.762 22.990 1.00 63.28 183 VAL A O 1
ATOM 1363 N N . THR A 1 184 ? 0.808 27.191 24.441 1.00 57.84 184 THR A N 1
ATOM 1364 C CA . THR A 1 184 ? 1.009 25.744 24.337 1.00 57.84 184 THR A CA 1
ATOM 1365 C C . THR A 1 184 ? 0.131 25.182 23.223 1.00 57.84 184 THR A C 1
ATOM 1367 O O . THR A 1 184 ? -1.082 25.037 23.359 1.00 57.84 184 THR A O 1
ATOM 1370 N N . GLY A 1 185 ? 0.746 24.852 22.086 1.00 50.19 185 GLY A N 1
ATOM 1371 C CA . GLY A 1 185 ? 0.084 24.068 21.050 1.00 50.19 185 GLY A CA 1
ATOM 1372 C C . GLY A 1 185 ? 0.108 22.589 21.427 1.00 50.19 185 GLY A C 1
ATOM 1373 O O . GLY A 1 185 ? 1.140 21.934 21.279 1.00 50.19 185 GLY A O 1
ATOM 1374 N N . VAL A 1 186 ? -1.016 22.051 21.901 1.00 54.81 186 VAL A N 1
ATOM 1375 C CA . VAL A 1 186 ? -1.195 20.603 22.076 1.00 54.81 186 VAL A CA 1
ATOM 1376 C C . VAL A 1 186 ? -1.355 19.967 20.693 1.00 54.81 186 VAL A C 1
ATOM 1378 O O . VAL A 1 186 ? -2.390 20.117 20.045 1.00 54.81 186 VAL A O 1
ATOM 1381 N N . ARG A 1 187 ? -0.322 19.265 20.209 1.00 56.31 187 ARG A N 1
ATOM 1382 C CA . ARG A 1 187 ? -0.423 18.436 18.999 1.00 56.31 187 ARG A CA 1
ATOM 1383 C C . ARG A 1 187 ? -0.903 17.044 19.393 1.00 56.31 187 ARG A C 1
ATOM 1385 O O . ARG A 1 187 ? -0.099 16.175 19.720 1.00 56.31 187 ARG A O 1
ATOM 1392 N N . ASN A 1 188 ? -2.214 16.839 19.367 1.00 61.56 188 ASN A N 1
ATOM 1393 C CA . ASN A 1 188 ? -2.784 15.508 19.529 1.00 61.56 188 ASN A CA 1
ATOM 1394 C C . ASN A 1 188 ? -2.657 14.751 18.208 1.00 61.56 188 ASN A C 1
ATOM 1396 O O . ASN A 1 188 ? -3.333 15.079 17.241 1.00 61.56 188 ASN A O 1
ATOM 1400 N N . SER A 1 189 ? -1.790 13.739 18.175 1.00 75.44 189 SER A N 1
ATOM 1401 C CA . SER A 1 189 ? -1.943 12.679 17.182 1.00 75.44 189 SER A CA 1
ATOM 1402 C C . SER A 1 189 ? -3.114 11.788 17.594 1.00 75.44 189 SER A C 1
ATOM 1404 O O . SER A 1 189 ? -3.320 11.508 18.784 1.00 75.44 189 SER A O 1
ATOM 1406 N N . ASP A 1 190 ? -3.901 11.373 16.611 1.00 87.19 190 ASP A N 1
ATOM 1407 C CA . ASP A 1 190 ? -4.973 10.409 16.786 1.00 87.19 190 ASP A CA 1
ATOM 1408 C C . ASP A 1 190 ? -4.488 9.048 16.319 1.00 87.19 190 ASP A C 1
ATOM 1410 O O . ASP A 1 190 ? -3.881 8.907 15.256 1.00 87.19 190 ASP A O 1
ATOM 1414 N N . SER A 1 191 ? -4.733 8.037 17.144 1.00 92.50 191 SER A N 1
ATOM 1415 C CA . SER A 1 191 ? -4.414 6.658 16.819 1.00 92.50 191 SER A CA 1
ATOM 1416 C C . SER A 1 191 ? -5.464 5.724 17.399 1.00 92.50 191 SER A C 1
ATOM 1418 O O . SER A 1 191 ? -6.009 5.972 18.474 1.00 92.50 191 SER A O 1
ATOM 1420 N N . ILE A 1 192 ? -5.749 4.659 16.661 1.00 92.94 192 ILE A N 1
ATOM 1421 C CA . ILE A 1 192 ? -6.580 3.537 17.079 1.00 92.94 192 ILE A CA 1
ATOM 1422 C C . ILE A 1 192 ? -5.730 2.291 16.884 1.00 92.94 192 ILE A C 1
ATOM 1424 O O . ILE A 1 192 ? -5.283 2.025 15.768 1.00 92.94 192 ILE A O 1
ATOM 1428 N N . LYS A 1 193 ? -5.525 1.532 17.959 1.00 95.50 193 LYS A N 1
ATOM 1429 C CA . LYS A 1 193 ? -4.978 0.176 17.904 1.00 95.50 193 LYS A CA 1
ATOM 1430 C C . LYS A 1 193 ? -6.075 -0.801 18.291 1.00 95.50 193 LYS A C 1
ATOM 1432 O O . LYS A 1 193 ? -6.865 -0.513 19.191 1.00 95.50 193 LYS A O 1
ATOM 1437 N N . GLY A 1 194 ? -6.178 -1.922 17.593 1.00 96.25 194 GLY A N 1
ATOM 1438 C CA . GLY A 1 194 ? -7.207 -2.904 17.901 1.00 96.25 194 GLY A CA 1
ATOM 1439 C C . GLY A 1 194 ? -7.215 -4.103 16.976 1.00 96.25 194 GLY A C 1
ATOM 1440 O O . GLY A 1 194 ? -6.371 -4.251 16.097 1.00 96.25 194 GLY A O 1
ATOM 1441 N N . LYS A 1 195 ? -8.206 -4.970 17.175 1.00 97.56 195 LYS A N 1
ATOM 1442 C CA . LYS A 1 195 ? -8.348 -6.226 16.430 1.00 97.56 195 LYS A CA 1
ATOM 1443 C C . LYS A 1 195 ? -9.690 -6.291 15.714 1.00 97.56 195 LYS A C 1
ATOM 1445 O O . LYS A 1 195 ? -10.729 -6.048 16.319 1.00 97.56 195 LYS A O 1
ATOM 1450 N N . ILE A 1 196 ? -9.672 -6.672 14.444 1.00 96.00 196 ILE A N 1
ATOM 1451 C CA . ILE A 1 196 ? -10.855 -6.936 13.615 1.00 96.00 196 ILE A CA 1
ATOM 1452 C C . ILE A 1 196 ? -11.138 -8.437 13.662 1.00 96.00 196 ILE A C 1
ATOM 1454 O O . ILE A 1 196 ? -10.237 -9.237 13.406 1.00 96.00 196 ILE A O 1
ATOM 1458 N N . ASN A 1 197 ? -12.373 -8.825 14.005 1.00 94.44 197 ASN A N 1
ATOM 1459 C CA . ASN A 1 197 ? -12.854 -10.219 14.018 1.00 94.44 197 ASN A CA 1
ATOM 1460 C C . ASN A 1 197 ? -11.916 -11.238 14.710 1.00 94.44 197 ASN A C 1
ATOM 1462 O O . ASN A 1 197 ? -11.751 -12.370 14.247 1.00 94.44 197 ASN A O 1
ATOM 1466 N N . GLY A 1 198 ? -11.307 -10.847 15.833 1.00 93.81 198 GLY A N 1
ATOM 1467 C CA . GLY A 1 198 ? -10.395 -11.700 16.610 1.00 93.81 198 GLY A CA 1
ATOM 1468 C C . GLY A 1 198 ? -8.908 -11.544 16.270 1.00 93.81 198 GLY A C 1
ATOM 1469 O O . GLY A 1 198 ? -8.086 -12.222 16.881 1.00 93.81 198 GLY A O 1
ATOM 1470 N N . GLY A 1 199 ? -8.553 -10.628 15.365 1.00 93.81 199 GLY A N 1
ATOM 1471 C CA . GLY A 1 199 ? -7.166 -10.346 14.989 1.00 93.81 199 GLY A CA 1
ATOM 1472 C C . GLY A 1 199 ? -6.680 -11.208 13.826 1.00 93.81 199 GLY A C 1
ATOM 1473 O O . GLY A 1 199 ? -7.401 -12.076 13.338 1.00 93.81 199 GLY A O 1
ATOM 1474 N N . GLY A 1 200 ? -5.463 -10.948 13.354 1.00 94.50 200 GLY A N 1
ATOM 1475 C CA . GLY A 1 200 ? -4.897 -11.603 12.173 1.00 94.50 200 GLY A CA 1
ATOM 1476 C C . GLY A 1 200 ? -3.540 -11.020 11.807 1.00 94.50 200 GLY A C 1
ATOM 1477 O O . GLY A 1 200 ? -2.737 -10.751 12.695 1.00 94.50 200 GLY A O 1
ATOM 1478 N N . ALA A 1 201 ? -3.296 -10.812 10.514 1.00 95.38 201 ALA A N 1
ATOM 1479 C CA . ALA A 1 201 ? -2.108 -10.100 10.057 1.00 95.38 201 ALA A CA 1
ATOM 1480 C C . ALA A 1 201 ? -2.084 -8.652 10.575 1.00 95.38 201 ALA A C 1
ATOM 1482 O O . ALA A 1 201 ? -3.136 -8.021 10.719 1.00 95.38 201 ALA A O 1
ATOM 1483 N N . ASP A 1 202 ? -0.885 -8.132 10.835 1.00 97.94 202 ASP A N 1
ATOM 1484 C CA . ASP A 1 202 ? -0.703 -6.754 11.287 1.00 97.94 202 ASP A CA 1
ATOM 1485 C C . ASP A 1 202 ? -0.859 -5.773 10.124 1.00 97.94 202 ASP A C 1
ATOM 1487 O O . ASP A 1 202 ? -0.303 -5.965 9.040 1.00 97.94 202 ASP A O 1
ATOM 1491 N N . MET A 1 203 ? -1.599 -4.696 10.364 1.00 98.12 203 MET A N 1
ATOM 1492 C CA . MET A 1 203 ? -1.860 -3.636 9.403 1.00 98.12 203 MET A CA 1
ATOM 1493 C C . MET A 1 203 ? -1.619 -2.267 10.032 1.00 98.12 203 MET A C 1
ATOM 1495 O O . MET A 1 203 ? -2.324 -1.869 10.956 1.00 98.12 203 MET A O 1
ATOM 1499 N N . ILE A 1 204 ? -0.673 -1.513 9.481 1.00 98.62 204 ILE A N 1
ATOM 1500 C CA . ILE A 1 204 ? -0.386 -0.132 9.868 1.00 98.62 204 ILE A CA 1
ATOM 1501 C C . ILE A 1 204 ? -0.865 0.792 8.756 1.00 98.62 204 ILE A C 1
ATOM 1503 O O . ILE A 1 204 ? -0.363 0.740 7.634 1.00 98.62 204 ILE A O 1
ATOM 1507 N N . LEU A 1 205 ? -1.823 1.656 9.078 1.00 98.62 205 LEU A N 1
ATOM 1508 C CA . LEU A 1 205 ? -2.427 2.617 8.164 1.00 98.62 205 LEU A CA 1
ATOM 1509 C C . LEU A 1 205 ? -2.191 4.026 8.694 1.00 98.62 205 LEU A C 1
ATOM 1511 O O . LEU A 1 205 ? -2.652 4.380 9.782 1.00 98.62 205 LEU A O 1
ATOM 1515 N N . LYS A 1 206 ? -1.468 4.849 7.937 1.00 98.56 206 LYS A N 1
ATOM 1516 C CA . LYS A 1 206 ? -1.059 6.162 8.432 1.00 98.56 206 LYS A CA 1
ATOM 1517 C C . LYS A 1 206 ? -1.118 7.243 7.372 1.00 98.56 206 LYS A C 1
ATOM 1519 O O . LYS A 1 206 ? -0.522 7.115 6.309 1.00 98.56 206 LYS A O 1
ATOM 1524 N N . SER A 1 207 ? -1.754 8.356 7.718 1.00 98.31 207 SER A N 1
ATOM 1525 C CA . SER A 1 207 ? -1.593 9.625 7.013 1.00 98.31 207 SER A CA 1
ATOM 1526 C C . SER A 1 207 ? -1.113 10.679 7.996 1.00 98.31 207 SER A C 1
ATOM 1528 O O . SER A 1 207 ? -1.740 10.853 9.030 1.00 98.31 207 SER A O 1
ATOM 1530 N N . ASN A 1 208 ? -0.028 11.407 7.725 1.00 97.06 208 ASN A N 1
ATOM 1531 C CA . ASN A 1 208 ? 0.386 12.453 8.671 1.00 97.06 208 ASN A CA 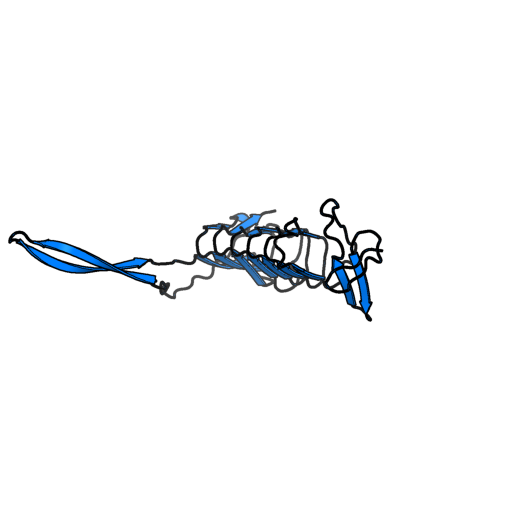1
ATOM 1532 C C . ASN A 1 208 ? -0.577 13.651 8.640 1.00 97.06 208 ASN A C 1
ATOM 1534 O O . ASN A 1 208 ? -1.009 14.113 9.696 1.00 97.06 208 ASN A O 1
ATOM 1538 N N . TYR A 1 209 ? -0.897 14.160 7.446 1.00 96.56 209 TYR A N 1
ATOM 1539 C CA . TYR A 1 209 ? -1.611 15.433 7.273 1.00 96.56 209 TYR A CA 1
ATOM 1540 C C . TYR A 1 209 ? -3.046 15.318 6.753 1.00 96.56 209 TYR A C 1
ATOM 1542 O O . TYR A 1 209 ? -3.755 16.325 6.696 1.00 96.56 209 TYR A O 1
ATOM 1550 N N . LYS A 1 210 ? -3.483 14.130 6.335 1.00 98.31 210 LYS A N 1
ATOM 1551 C CA . LYS A 1 210 ? -4.830 13.892 5.805 1.00 98.31 210 LYS A CA 1
ATOM 1552 C C . LYS A 1 210 ? -5.511 12.774 6.579 1.00 98.31 210 LYS A C 1
ATOM 1554 O O . LYS A 1 210 ? -5.018 12.292 7.592 1.00 98.31 210 LYS A O 1
ATOM 1559 N N . ASN A 1 211 ? -6.712 12.438 6.138 1.00 98.50 211 ASN A N 1
ATOM 1560 C CA . ASN A 1 211 ? -7.532 11.446 6.801 1.00 98.50 211 ASN A CA 1
ATOM 1561 C C . ASN A 1 211 ? -7.023 10.033 6.516 1.00 98.50 211 ASN A C 1
ATOM 1563 O O . ASN A 1 211 ? -6.407 9.777 5.475 1.00 98.50 211 ASN A O 1
ATOM 1567 N N . VAL A 1 212 ? -7.349 9.126 7.430 1.00 98.69 212 VAL A N 1
ATOM 1568 C CA . VAL A 1 212 ? -7.237 7.689 7.199 1.00 98.69 212 VAL A CA 1
ATOM 1569 C C . VAL A 1 212 ? -8.630 7.082 7.236 1.00 98.69 212 VAL A C 1
ATOM 1571 O O . VAL A 1 212 ? -9.384 7.317 8.183 1.00 98.69 212 VAL A O 1
ATOM 1574 N N . TYR A 1 213 ? -8.964 6.317 6.202 1.00 98.69 213 TYR A N 1
ATOM 1575 C CA . TYR A 1 213 ? -10.237 5.625 6.063 1.00 98.69 213 TYR A CA 1
ATOM 1576 C C . TYR A 1 213 ? -10.005 4.121 6.108 1.00 98.69 213 TYR A C 1
ATOM 1578 O O . TYR A 1 213 ? -9.184 3.587 5.365 1.00 98.69 213 TYR A O 1
ATOM 1586 N N . LEU A 1 214 ? -10.763 3.444 6.960 1.00 98.06 214 LEU A N 1
ATOM 1587 C CA . LEU A 1 214 ? -10.896 2.001 6.972 1.00 98.06 214 LEU A CA 1
ATOM 1588 C C . LEU A 1 214 ? -12.364 1.655 6.721 1.00 98.06 214 LEU A C 1
ATOM 1590 O O . LEU A 1 214 ? -13.221 1.840 7.584 1.00 98.06 214 LEU A O 1
ATOM 1594 N N . ARG A 1 215 ? -12.664 1.209 5.507 1.00 97.38 215 ARG A N 1
ATOM 1595 C CA . ARG A 1 215 ? -14.022 1.011 5.001 1.00 97.38 215 ARG A CA 1
ATOM 1596 C C . ARG A 1 215 ? -14.337 -0.467 4.835 1.00 97.38 215 ARG A C 1
ATOM 1598 O O . ARG A 1 215 ? -13.447 -1.300 4.667 1.00 97.38 215 ARG A O 1
ATOM 1605 N N . GLU A 1 216 ? -15.623 -0.771 4.848 1.00 95.44 216 GLU A N 1
ATOM 1606 C CA . GLU A 1 216 ? -16.119 -2.024 4.299 1.00 95.44 216 GLU A CA 1
ATOM 1607 C C . GLU A 1 216 ? -16.130 -1.932 2.768 1.00 95.44 216 GLU A C 1
ATOM 1609 O O . GLU A 1 216 ? -16.470 -0.882 2.215 1.00 95.44 216 GLU A O 1
ATOM 1614 N N . LYS A 1 217 ? -15.698 -3.008 2.108 1.00 90.44 217 LYS A N 1
ATOM 1615 C CA . LYS A 1 217 ? -15.717 -3.163 0.651 1.00 90.44 217 LYS A CA 1
ATOM 1616 C C . LYS A 1 217 ? -17.115 -3.493 0.130 1.00 90.44 217 LYS A C 1
ATOM 1618 O O . LYS A 1 217 ? -17.735 -4.411 0.707 1.00 90.44 217 LYS A O 1
#

Radius of gyration: 23.67 Å; chains: 1; bounding box: 43×70×65 Å

Foldseek 3Di:
DAAAPVGADPPPVPQWHWDDDPPDIDIDGGDLPPPDDDDDDDPLADAEAEEEADPSNQEEAEDENHEEEYEAEYERHAYEAYQYAYEYDYEYEQYEYEYEHDDHRHAAYEHEYANYEYAYADALQYKAWEKAKEQAEEEAADVSQVWPWDDDPDPPPFPWPKDWDWDWDADPPRDIDIDIDIDTDRRDMDITTTIGPHHDHYYYGYYYHYYYHYHYD